Protein AF-A0A0Q9W9C1-F1 (afdb_monomer_lite)

Organism: Drosophila virilis (NCBI:txid7244)

Secondary structure (DSSP, 8-state):
-HHHHGGGGS---TTS-HHHHHHHHHHHHHHHHHHHHHHHHTSSS-TTSSHHHHHHHHHHHHHHHHHHHHHHHHHHHHHHHHHHHHHHHHTSBSEEE-TTS-EEE---HHHHHHHHHHHHHHHTT----HHHHHHHHTHHHHHHHHHHHHHHHHHHHHHHHH--HHHHHHSHHHHHHHHHHHHHHHHT-BGGG-

Radius of gyration: 25.73 Å; chains: 1; bounding box: 54×30×82 Å

pLDDT: mean 83.33, std 8.7, range [40.25, 93.0]

Sequence (194 aa):
MYTEKGVLDIPTDDCFPKTSGTIALLNKLRHRITAIYRDADMYDYPLFENERGKNILDLYNLMLQEVNSFIKNILAKWVVECWASIQESMAISLLKSDENDNISVNFSENLKTALKDIKVLRLLECELTPNLIKFFSLEEDLWQARIKLERIAEWCNDINERAHETERALIAVEMAMINEQIKPLIETITWDAY

Foldseek 3Di:
DCVPQPLNPDDFDPVAQSLLRSLVVLVVVLVVLVVVVVVVVPDPDCQLPDPVNVVVVVVSVVSNVVSVVSNVVSVVVCLVVLVVVCVVQQQAFQWAADPLRQIDGSHDPSLVNLLRSLVSCVVVVHDHDPVSVVVNVCVVVVVVSRVVRRVVSVVLVCCVVPPDPVRCVVCVVVNVVVVVVCVCSNPPDGNNND

InterPro domains:
  IPR013594 Dynein heavy chain, tail [PF08385] (10-192)
  IPR026983 Dynein heavy chain [PTHR46532] (5-193)

Structure (mmCIF, N/CA/C/O backbone):
data_AF-A0A0Q9W9C1-F1
#
_entry.id   AF-A0A0Q9W9C1-F1
#
loop_
_atom_site.group_PDB
_atom_site.id
_atom_site.type_symbol
_atom_site.label_atom_id
_atom_site.label_alt_id
_atom_site.label_comp_id
_atom_site.label_asym_id
_atom_site.label_entity_id
_atom_site.label_seq_id
_atom_site.pdbx_PDB_ins_code
_atom_site.Cartn_x
_atom_site.Cartn_y
_atom_site.Cartn_z
_atom_site.occupancy
_atom_site.B_iso_or_equiv
_atom_site.auth_seq_id
_atom_site.auth_comp_id
_atom_site.auth_asym_id
_atom_site.auth_atom_id
_atom_site.pdbx_PDB_model_num
ATOM 1 N N . MET A 1 1 ? -22.913 17.119 5.623 1.00 40.91 1 MET A N 1
ATOM 2 C CA . MET A 1 1 ? -21.470 17.454 5.646 1.00 40.91 1 MET A CA 1
ATOM 3 C C . MET A 1 1 ? -20.598 16.206 5.460 1.00 40.91 1 MET A C 1
ATOM 5 O O . MET A 1 1 ? -19.930 16.143 4.444 1.00 40.91 1 MET A O 1
ATOM 9 N N . TYR A 1 2 ? -20.692 15.150 6.287 1.00 40.25 2 TYR A N 1
ATOM 10 C CA . TYR A 1 2 ? -20.026 13.855 5.988 1.00 40.25 2 TYR A CA 1
ATOM 11 C C . TYR A 1 2 ? -20.649 13.086 4.799 1.00 40.25 2 TYR A C 1
ATOM 13 O O . TYR A 1 2 ? -19.974 12.342 4.093 1.00 40.25 2 TYR A O 1
ATOM 21 N N . THR A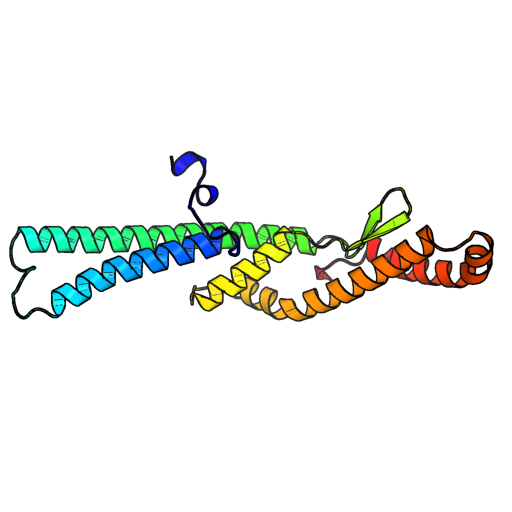 1 3 ? -21.940 13.298 4.541 1.00 47.34 3 THR A N 1
ATOM 22 C CA . THR A 1 3 ? -22.720 12.605 3.502 1.00 47.34 3 THR A CA 1
ATOM 23 C C . THR A 1 3 ? -22.348 12.968 2.062 1.00 47.34 3 THR A C 1
ATOM 25 O O . THR A 1 3 ? -22.693 12.212 1.164 1.00 47.34 3 THR A O 1
ATOM 28 N N . GLU A 1 4 ? -21.651 14.085 1.833 1.00 47.84 4 GLU A N 1
ATOM 29 C CA . GLU A 1 4 ? -21.328 14.575 0.480 1.00 47.84 4 GLU A CA 1
ATOM 30 C C . GLU A 1 4 ? -19.849 14.395 0.097 1.00 47.84 4 GLU A C 1
ATOM 32 O O . GLU A 1 4 ? -19.548 14.272 -1.085 1.00 47.84 4 GLU A O 1
ATOM 37 N N . LYS A 1 5 ? -18.924 14.344 1.071 1.00 54.59 5 LYS A N 1
ATOM 38 C CA . LYS A 1 5 ? -17.469 14.222 0.828 1.00 54.59 5 LYS A CA 1
ATOM 39 C C . LYS A 1 5 ? -16.804 12.995 1.471 1.00 54.59 5 LYS A C 1
ATOM 41 O O . LYS A 1 5 ? -15.659 12.685 1.151 1.00 54.59 5 LYS A O 1
ATOM 46 N N . GLY A 1 6 ? -17.503 12.258 2.339 1.00 63.97 6 GLY A N 1
ATOM 47 C CA . GLY A 1 6 ? -17.022 10.998 2.914 1.00 63.97 6 GLY A CA 1
ATOM 48 C C . GLY A 1 6 ? -15.669 11.110 3.631 1.00 63.97 6 GLY A C 1
ATOM 49 O O . GLY A 1 6 ? -15.426 12.036 4.399 1.00 63.97 6 GLY A O 1
ATOM 50 N N . VAL A 1 7 ? -14.783 10.142 3.381 1.00 61.22 7 VAL A N 1
ATOM 51 C CA . VAL A 1 7 ? -13.435 10.024 3.980 1.00 61.22 7 VAL A CA 1
ATOM 52 C C . VAL A 1 7 ? -12.492 11.163 3.546 1.00 61.22 7 VAL A C 1
ATOM 54 O O . VAL A 1 7 ? -11.510 11.442 4.223 1.00 61.22 7 VAL A O 1
ATOM 57 N N . LEU A 1 8 ? -12.799 11.861 2.445 1.00 60.78 8 LEU A N 1
ATOM 58 C CA . LEU A 1 8 ? -11.927 12.877 1.841 1.00 60.78 8 LEU A CA 1
ATOM 59 C C . LEU A 1 8 ? -11.861 14.198 2.623 1.00 60.78 8 LEU A C 1
ATOM 61 O O . LEU A 1 8 ? -10.930 14.964 2.399 1.00 60.78 8 LEU A O 1
ATOM 65 N N . ASP A 1 9 ? -12.836 14.473 3.493 1.00 67.19 9 ASP A N 1
ATOM 66 C CA . ASP A 1 9 ? -12.945 15.742 4.240 1.00 67.19 9 ASP A CA 1
ATOM 67 C C . ASP A 1 9 ? -12.293 15.666 5.634 1.00 67.19 9 ASP A C 1
ATOM 69 O O . ASP A 1 9 ? -12.296 16.635 6.392 1.00 67.19 9 ASP A O 1
ATOM 73 N N . ILE A 1 10 ? -11.762 14.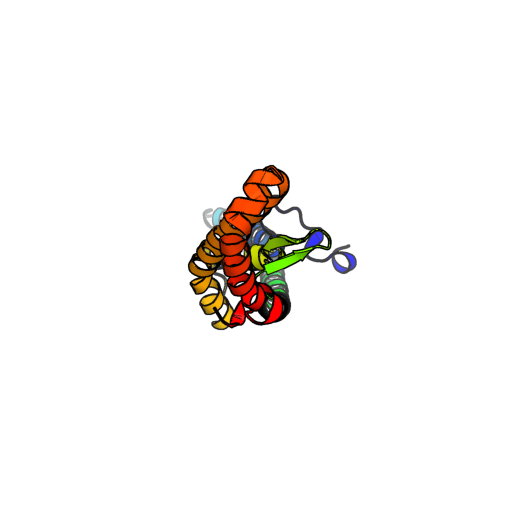497 6.003 1.00 72.12 10 ILE A N 1
ATOM 74 C CA . ILE A 1 10 ? -11.133 14.279 7.304 1.00 72.12 10 ILE A CA 1
ATOM 75 C C . ILE A 1 10 ? -9.681 14.767 7.227 1.00 72.12 10 ILE A C 1
ATOM 77 O O . ILE A 1 10 ? -8.960 14.358 6.317 1.00 72.12 10 ILE A O 1
ATOM 81 N N . PRO A 1 11 ? -9.221 15.616 8.168 1.00 74.50 11 PRO A N 1
ATOM 82 C CA . PRO A 1 11 ? -7.853 16.114 8.163 1.00 74.50 11 PRO A CA 1
ATOM 83 C C . PRO A 1 11 ? -6.886 14.976 8.502 1.00 74.50 11 PRO A C 1
ATOM 85 O O . PRO A 1 11 ? -6.687 14.621 9.667 1.00 74.50 11 PRO A O 1
ATOM 88 N N . THR A 1 12 ? -6.304 14.385 7.465 1.00 73.31 12 THR A N 1
ATOM 89 C CA . THR A 1 12 ? -5.209 13.420 7.555 1.00 73.31 12 THR A CA 1
ATOM 90 C C . THR A 1 12 ? -3.888 14.108 7.238 1.00 73.31 12 THR A C 1
ATOM 92 O O . THR A 1 12 ? -3.856 15.070 6.481 1.00 73.31 12 THR A O 1
ATOM 95 N N . ASP A 1 13 ? -2.800 13.617 7.825 1.00 74.12 13 ASP A N 1
ATOM 96 C CA . ASP A 1 13 ? -1.443 14.055 7.486 1.00 74.12 13 ASP A CA 1
ATOM 97 C C . ASP A 1 13 ? -1.137 13.706 6.018 1.00 74.12 13 ASP A C 1
ATOM 99 O O . ASP A 1 13 ? -1.461 12.602 5.574 1.00 74.12 13 ASP A O 1
ATOM 103 N N . ASP A 1 14 ? -0.521 14.635 5.284 1.00 72.62 14 ASP A N 1
ATOM 104 C CA . ASP A 1 14 ? -0.190 14.511 3.857 1.00 72.62 14 ASP A CA 1
ATOM 105 C C . ASP A 1 14 ? 0.693 13.288 3.556 1.00 72.62 14 ASP A C 1
ATOM 107 O O . ASP A 1 14 ? 0.702 12.768 2.439 1.00 72.62 14 ASP A O 1
ATOM 111 N N . CYS A 1 15 ? 1.429 12.797 4.559 1.00 72.25 15 CYS A N 1
ATOM 112 C CA . CYS A 1 15 ? 2.278 11.615 4.427 1.00 72.25 15 CYS A CA 1
ATOM 113 C C . CYS A 1 15 ? 1.493 10.293 4.464 1.00 72.25 15 CYS A C 1
ATOM 115 O O . CYS A 1 15 ? 2.045 9.244 4.113 1.00 72.25 15 CYS A O 1
ATOM 117 N N . PHE A 1 16 ? 0.226 10.319 4.889 1.00 75.62 16 PHE A N 1
ATOM 118 C CA . PHE A 1 16 ? -0.629 9.142 4.972 1.00 75.62 16 PHE A CA 1
ATOM 119 C C . PHE A 1 16 ? -1.627 9.102 3.816 1.00 75.62 16 PHE A C 1
ATOM 121 O O . PHE A 1 16 ? -2.250 10.112 3.486 1.00 75.62 16 PHE A O 1
ATOM 128 N N . PRO A 1 17 ? -1.859 7.921 3.223 1.00 83.38 17 PRO A N 1
ATOM 129 C CA . PRO A 1 17 ? -3.005 7.756 2.351 1.00 83.38 17 PRO A CA 1
ATOM 130 C C . PRO A 1 17 ? -4.305 8.024 3.129 1.00 83.38 17 PRO A C 1
ATOM 132 O O . PRO A 1 17 ? -4.404 7.787 4.336 1.00 83.38 17 PRO A O 1
ATOM 135 N N . LYS A 1 18 ? -5.325 8.519 2.429 1.00 82.81 18 LYS A N 1
ATOM 136 C CA . LYS A 1 18 ? -6.526 9.085 3.064 1.00 82.81 18 LYS A CA 1
ATOM 137 C C . LYS A 1 18 ? -7.310 8.071 3.903 1.00 82.81 18 LYS A C 1
ATOM 139 O O . LYS A 1 18 ? -7.801 8.412 4.981 1.00 82.81 18 LYS A O 1
ATOM 144 N N . THR A 1 19 ? -7.410 6.823 3.443 1.00 84.75 19 THR A N 1
ATOM 145 C CA . THR A 1 19 ? -8.168 5.772 4.139 1.00 84.75 19 THR A CA 1
ATOM 146 C C . THR A 1 19 ? -7.470 5.344 5.424 1.00 84.75 19 THR A C 1
ATOM 148 O O . THR A 1 19 ? -8.048 5.437 6.510 1.00 84.75 19 THR A O 1
ATOM 151 N N . SER A 1 20 ? -6.212 4.912 5.326 1.00 86.19 20 SER A N 1
ATOM 152 C CA . SER A 1 20 ? -5.433 4.494 6.491 1.00 86.19 20 SER A CA 1
ATOM 153 C C . SER A 1 20 ? -5.170 5.644 7.468 1.00 86.19 20 SER A C 1
ATOM 155 O O . SER A 1 20 ? -5.244 5.436 8.680 1.00 86.19 20 SER A O 1
ATOM 157 N N . GLY A 1 21 ? -4.963 6.871 6.978 1.00 86.81 21 GLY A N 1
ATOM 158 C CA . GLY A 1 21 ? -4.852 8.074 7.807 1.00 86.81 21 GLY A CA 1
ATOM 159 C C . GLY A 1 21 ? -6.125 8.360 8.608 1.00 86.81 21 GLY A C 1
ATOM 160 O O . GLY A 1 21 ? -6.056 8.662 9.802 1.00 86.81 21 GLY A O 1
ATOM 161 N N . THR A 1 22 ? -7.296 8.187 7.991 1.00 87.38 22 THR A N 1
ATOM 162 C CA . THR A 1 22 ? -8.589 8.329 8.674 1.00 87.38 22 THR A CA 1
ATOM 163 C C . THR A 1 22 ? -8.749 7.285 9.774 1.00 87.38 22 THR A C 1
ATOM 165 O O . THR A 1 22 ? -9.119 7.617 10.899 1.00 87.38 22 THR A O 1
ATOM 168 N N . ILE A 1 23 ? -8.426 6.023 9.488 1.00 88.44 23 ILE A N 1
ATOM 169 C CA . ILE A 1 23 ? -8.508 4.943 10.480 1.00 88.44 23 ILE A CA 1
ATOM 170 C C . ILE A 1 23 ? -7.518 5.184 11.625 1.00 88.44 23 ILE A C 1
ATOM 172 O O . ILE A 1 23 ? -7.875 5.014 12.792 1.00 88.44 23 ILE A O 1
ATOM 176 N N . ALA A 1 24 ? -6.308 5.662 11.329 1.00 88.69 24 ALA A N 1
ATOM 177 C CA . ALA A 1 24 ? -5.339 6.056 12.346 1.00 88.69 24 ALA A CA 1
ATOM 178 C C . ALA A 1 24 ? -5.877 7.185 13.242 1.00 88.69 24 ALA A C 1
ATOM 180 O O . ALA A 1 24 ? -5.728 7.125 14.463 1.00 88.69 24 ALA A O 1
ATOM 181 N N . LEU A 1 25 ? -6.537 8.196 12.667 1.00 88.88 25 LEU A N 1
ATOM 182 C CA . LEU A 1 25 ? -7.167 9.275 13.430 1.00 88.88 25 LEU A CA 1
ATOM 183 C C . LEU A 1 25 ? -8.297 8.754 14.329 1.00 88.88 25 LEU A C 1
ATOM 185 O O . LEU A 1 25 ? -8.357 9.112 15.505 1.00 88.88 25 LEU A O 1
ATOM 189 N N . LEU A 1 26 ? -9.159 7.881 13.809 1.00 89.44 26 LEU A N 1
ATOM 190 C CA . LEU A 1 26 ? -10.245 7.269 14.579 1.00 89.44 26 LEU A CA 1
ATOM 191 C C . LEU A 1 26 ? -9.707 6.401 15.720 1.00 89.44 26 LEU A C 1
ATOM 193 O O . LEU A 1 26 ? -10.212 6.471 16.839 1.00 89.44 26 LEU A O 1
ATOM 197 N N . ASN A 1 27 ? -8.629 5.654 15.482 1.00 89.38 27 ASN A N 1
ATOM 198 C CA . ASN A 1 27 ? -7.938 4.896 16.521 1.00 89.38 27 ASN A CA 1
ATOM 199 C C . ASN A 1 27 ? -7.330 5.812 17.593 1.00 89.38 27 ASN A C 1
ATOM 201 O O . ASN A 1 27 ? -7.450 5.512 18.782 1.00 89.38 27 ASN A O 1
ATOM 205 N N . LYS A 1 28 ? -6.744 6.955 17.207 1.00 90.19 28 LYS A N 1
ATOM 206 C CA . LYS A 1 28 ? -6.272 7.977 18.158 1.00 90.19 28 LYS A CA 1
ATOM 207 C C . LYS A 1 28 ? -7.427 8.549 18.981 1.00 90.19 28 LYS A C 1
ATOM 209 O O . LYS A 1 28 ? -7.288 8.689 20.193 1.00 90.19 28 LYS A O 1
ATOM 214 N N . LEU A 1 29 ? -8.565 8.854 18.355 1.00 90.44 29 LEU A N 1
ATOM 215 C CA . LEU A 1 29 ? -9.756 9.349 19.050 1.00 90.44 29 LEU A CA 1
ATOM 216 C C . LEU A 1 29 ? -10.272 8.317 20.057 1.00 90.44 29 LEU A C 1
ATOM 218 O O . LEU A 1 29 ? -10.446 8.645 21.228 1.00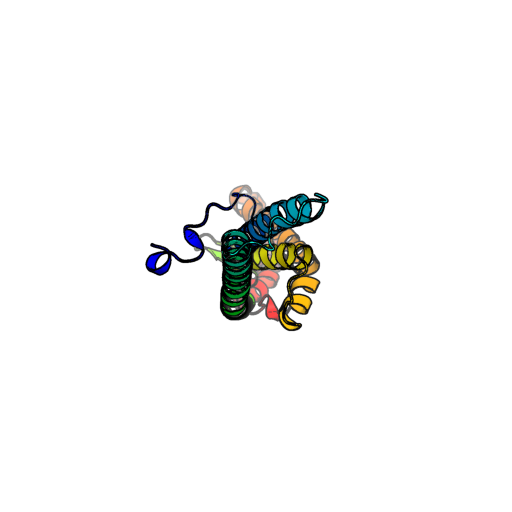 90.44 29 LEU A O 1
ATOM 222 N N . ARG A 1 30 ? -10.425 7.062 19.625 1.00 90.75 30 ARG A N 1
ATOM 223 C CA . ARG A 1 30 ? -10.802 5.937 20.486 1.00 90.75 30 ARG A CA 1
ATOM 224 C C . ARG A 1 30 ? -9.866 5.825 21.683 1.00 90.75 30 ARG A C 1
ATOM 226 O O . ARG A 1 30 ? -10.326 5.786 22.818 1.00 90.75 30 ARG A O 1
ATOM 233 N N . HIS A 1 31 ? -8.556 5.838 21.437 1.00 90.88 31 HIS A N 1
ATOM 234 C CA . HIS A 1 31 ? -7.562 5.735 22.498 1.00 90.88 31 HIS A CA 1
ATOM 235 C C . HIS A 1 31 ? -7.659 6.890 23.501 1.00 90.88 31 HIS A C 1
ATOM 237 O O . HIS A 1 31 ? -7.617 6.643 24.702 1.00 90.88 31 HIS A O 1
ATOM 243 N N . ARG A 1 32 ? -7.863 8.129 23.033 1.00 91.25 32 ARG A N 1
ATOM 244 C CA . ARG A 1 32 ? -8.032 9.304 23.903 1.00 91.25 32 ARG A CA 1
ATOM 245 C C . ARG A 1 32 ? -9.282 9.214 24.774 1.00 91.25 32 ARG A C 1
ATOM 247 O O . ARG A 1 32 ? -9.201 9.499 25.962 1.00 91.25 32 ARG A O 1
ATOM 254 N N . ILE A 1 33 ? -10.416 8.809 24.203 1.00 88.81 33 ILE A N 1
ATOM 255 C CA . ILE A 1 33 ? -11.671 8.657 24.954 1.00 88.81 33 ILE A CA 1
ATOM 256 C C . ILE A 1 33 ? -11.510 7.557 26.017 1.00 88.81 33 ILE A C 1
ATOM 258 O O . ILE A 1 33 ? -11.875 7.753 27.174 1.00 88.81 33 ILE A O 1
ATOM 262 N N . THR A 1 34 ? -10.900 6.424 25.657 1.00 90.12 34 THR A N 1
ATOM 263 C CA . THR A 1 34 ? -10.623 5.332 26.602 1.00 90.12 34 THR A CA 1
ATOM 264 C C . THR A 1 34 ? -9.606 5.721 27.676 1.00 90.12 34 THR A C 1
ATOM 266 O O . THR A 1 34 ? -9.750 5.281 28.809 1.00 90.12 34 THR A O 1
ATOM 269 N N . ALA A 1 35 ? -8.596 6.537 27.360 1.00 89.50 35 ALA A N 1
ATOM 270 C CA . ALA A 1 35 ? -7.623 7.013 28.345 1.00 89.50 35 ALA A CA 1
ATOM 271 C C . ALA A 1 35 ? -8.299 7.850 29.440 1.00 89.50 35 ALA A C 1
ATOM 273 O O . ALA A 1 35 ? -8.116 7.558 30.613 1.00 89.50 35 ALA A O 1
ATOM 274 N N . ILE A 1 36 ? -9.176 8.789 29.063 1.00 85.06 36 ILE A N 1
ATOM 275 C CA . ILE A 1 36 ? -9.939 9.608 30.023 1.00 85.06 36 ILE A CA 1
ATOM 276 C C . ILE A 1 36 ? -10.794 8.727 30.948 1.00 85.06 36 ILE A C 1
ATOM 278 O O . ILE A 1 36 ? -10.868 8.979 32.147 1.00 85.06 36 ILE A O 1
ATOM 282 N N . TYR A 1 37 ? -11.426 7.682 30.403 1.00 83.38 37 TYR A N 1
ATOM 283 C CA . TYR A 1 37 ? -12.193 6.728 31.207 1.00 83.38 37 TYR A CA 1
ATOM 284 C C . TYR A 1 37 ? -11.298 5.912 32.156 1.00 83.38 37 TYR A C 1
ATOM 286 O O . TYR A 1 37 ? -11.634 5.755 33.324 1.00 83.38 37 TYR A O 1
ATOM 294 N N . ARG A 1 38 ? -10.147 5.420 31.678 1.00 84.81 38 ARG A N 1
ATOM 295 C CA . ARG A 1 38 ? -9.184 4.672 32.506 1.00 84.81 38 ARG A CA 1
ATOM 296 C C . ARG A 1 38 ? -8.633 5.515 33.649 1.00 84.81 38 ARG A C 1
ATOM 298 O O . ARG A 1 38 ? -8.548 5.015 34.761 1.00 84.81 38 ARG A O 1
ATOM 305 N N . ASP A 1 39 ? -8.306 6.777 33.389 1.00 84.19 39 ASP A N 1
ATOM 306 C CA . ASP A 1 39 ? -7.821 7.695 34.421 1.00 84.19 39 ASP A CA 1
ATOM 307 C C . ASP A 1 39 ? -8.902 7.941 35.484 1.00 84.19 39 ASP A C 1
ATOM 309 O O . ASP A 1 39 ? -8.596 8.006 36.671 1.00 84.19 39 ASP A O 1
ATOM 313 N N . ALA A 1 40 ? -10.176 8.017 35.078 1.00 78.81 40 ALA A N 1
ATOM 314 C CA . ALA A 1 40 ? -11.302 8.147 36.002 1.00 78.81 40 ALA A CA 1
ATOM 315 C C . ALA A 1 40 ? -11.486 6.910 36.905 1.00 78.81 40 ALA A C 1
ATOM 317 O O . ALA A 1 40 ? -11.901 7.059 38.052 1.00 78.81 40 ALA A O 1
ATOM 318 N N . ASP A 1 41 ? -11.154 5.716 36.409 1.00 76.06 41 ASP A N 1
ATOM 319 C CA . ASP A 1 41 ? -11.221 4.444 37.147 1.00 76.06 41 ASP A CA 1
ATOM 320 C C . ASP A 1 41 ? -10.094 4.299 38.193 1.00 76.06 41 ASP A C 1
ATOM 322 O O . ASP A 1 41 ? -10.209 3.523 39.135 1.00 76.06 41 ASP A O 1
ATOM 326 N N . MET A 1 42 ? -9.004 5.070 38.071 1.00 81.12 42 MET A N 1
ATOM 327 C CA . MET A 1 42 ? -7.895 5.066 39.041 1.00 81.12 42 MET A CA 1
ATOM 328 C C . MET A 1 42 ? -8.205 5.836 40.335 1.00 81.12 42 MET A C 1
ATOM 330 O O . MET A 1 42 ? -7.402 5.803 41.268 1.00 81.12 42 MET A O 1
ATOM 334 N N . TYR A 1 43 ? -9.328 6.554 40.404 1.00 81.25 43 TYR A N 1
ATOM 335 C CA . TYR A 1 43 ? -9.739 7.264 41.611 1.00 81.25 43 TYR A CA 1
ATOM 336 C C . TYR A 1 43 ? -10.589 6.356 42.509 1.00 81.25 43 TYR A C 1
ATOM 338 O O . TYR A 1 43 ? -11.592 5.810 42.067 1.00 81.25 43 TYR A O 1
ATOM 346 N N . ASP A 1 44 ? -10.265 6.295 43.805 1.00 73.00 44 ASP A N 1
ATOM 347 C CA . ASP A 1 44 ? -11.014 5.506 44.805 1.00 73.00 44 ASP A CA 1
ATOM 348 C C . ASP A 1 44 ? -12.475 5.971 45.008 1.00 73.00 44 ASP A C 1
ATOM 350 O O . ASP A 1 44 ? -13.264 5.312 45.687 1.00 73.00 44 ASP A O 1
ATOM 354 N N . TYR A 1 45 ? -12.853 7.131 44.461 1.00 78.62 45 TYR A N 1
ATOM 355 C CA . TYR A 1 45 ? -14.199 7.680 44.591 1.00 78.62 45 TYR A CA 1
ATOM 356 C C . TYR A 1 45 ? -15.129 7.144 43.485 1.00 78.62 45 TYR A C 1
ATOM 358 O O . TYR A 1 45 ? -14.801 7.294 42.307 1.00 78.62 45 TYR A O 1
ATOM 366 N N . PRO A 1 46 ? -16.327 6.615 43.812 1.00 75.75 46 PRO A N 1
ATOM 367 C CA . PRO A 1 46 ? -17.256 6.055 42.830 1.00 75.75 46 PRO A CA 1
ATOM 368 C C . PRO A 1 46 ? -17.945 7.147 41.990 1.00 75.75 46 PRO A C 1
ATOM 370 O O . PRO A 1 46 ? -19.096 7.528 42.210 1.00 75.75 46 PRO A O 1
ATOM 373 N N . LEU A 1 47 ? -17.234 7.662 40.983 1.00 75.12 47 LEU A N 1
ATOM 374 C CA . LEU A 1 47 ? -17.702 8.735 40.095 1.00 75.12 47 LEU A CA 1
ATOM 375 C C . LEU A 1 47 ? -18.926 8.324 39.256 1.00 75.12 47 LEU A C 1
ATOM 377 O O . LEU A 1 47 ? -19.776 9.164 38.945 1.00 75.12 47 LEU A O 1
ATOM 381 N N . PHE A 1 48 ? -19.030 7.037 38.907 1.00 78.94 48 PHE A N 1
ATOM 382 C CA . PHE A 1 48 ? -20.023 6.526 37.957 1.00 78.94 48 PHE A CA 1
ATOM 383 C C . PHE A 1 48 ? -21.283 5.915 38.593 1.00 78.94 48 PHE A C 1
ATOM 385 O O . PHE A 1 48 ? -22.223 5.586 37.874 1.00 78.94 48 PHE A O 1
ATOM 392 N N . GLU A 1 49 ? -21.353 5.791 39.922 1.00 80.81 49 GLU A N 1
ATOM 393 C CA . GLU A 1 49 ? -22.501 5.160 40.600 1.00 80.81 49 GLU A CA 1
ATOM 394 C C . GLU A 1 49 ? -23.757 6.048 40.623 1.00 80.81 49 GLU A C 1
ATOM 396 O O . GLU A 1 49 ? -24.888 5.550 40.630 1.00 80.81 49 GLU A O 1
ATOM 401 N N . ASN A 1 50 ? -23.563 7.367 40.567 1.00 85.94 50 ASN A N 1
ATOM 402 C CA . ASN A 1 50 ? -24.637 8.356 40.503 1.00 85.94 50 ASN A CA 1
ATOM 403 C C . ASN A 1 50 ? -25.386 8.299 39.157 1.00 85.94 50 ASN A C 1
ATOM 405 O O . ASN A 1 50 ? -24.804 7.950 38.133 1.00 85.94 50 ASN A O 1
ATOM 409 N N . GLU A 1 51 ? -26.648 8.750 39.109 1.00 87.38 51 GLU A N 1
ATOM 410 C CA . GLU A 1 51 ? -27.438 8.807 37.857 1.00 87.38 51 GLU A CA 1
ATOM 411 C C . GLU A 1 51 ? -26.715 9.556 36.727 1.00 87.38 51 GLU A C 1
ATOM 413 O O . GLU A 1 51 ? -26.704 9.122 35.577 1.00 87.38 51 GLU A O 1
ATOM 418 N N . ARG A 1 52 ? -26.036 10.661 37.064 1.00 84.88 52 ARG A N 1
ATOM 419 C CA . ARG A 1 52 ? -25.210 11.416 36.108 1.00 84.88 52 ARG A CA 1
ATOM 420 C C . ARG A 1 52 ? -24.015 10.606 35.607 1.00 84.88 52 ARG A C 1
ATOM 422 O O . ARG A 1 52 ? -23.665 10.709 34.439 1.00 84.88 52 ARG A O 1
ATOM 429 N N . GLY A 1 53 ? -23.410 9.814 36.486 1.00 84.44 53 GLY A N 1
ATOM 430 C CA . GLY A 1 53 ? -22.287 8.941 36.171 1.00 84.44 53 GLY A CA 1
ATOM 431 C C . GLY A 1 53 ? -22.679 7.828 35.202 1.00 84.44 53 GLY A C 1
ATOM 432 O O . GLY A 1 53 ? -22.004 7.633 34.194 1.00 84.44 53 GLY A O 1
ATOM 433 N N . LYS A 1 54 ? -23.829 7.187 35.436 1.00 86.81 54 LYS A N 1
ATOM 434 C CA . LYS A 1 54 ? -24.401 6.185 34.522 1.00 86.81 54 LYS A CA 1
ATOM 435 C C . LYS A 1 54 ? -24.680 6.763 33.136 1.00 86.81 54 LYS A C 1
ATOM 437 O O . LYS A 1 54 ? -24.231 6.193 32.150 1.00 86.81 54 LYS A O 1
ATOM 442 N N . ASN A 1 55 ? -25.292 7.949 33.057 1.00 89.31 55 ASN A N 1
ATOM 443 C CA . ASN A 1 55 ? -25.523 8.621 31.772 1.00 89.31 55 ASN A CA 1
ATOM 444 C C . ASN A 1 55 ? -24.217 8.920 31.009 1.00 89.31 55 ASN A C 1
ATOM 446 O O . ASN A 1 55 ? -24.178 8.805 29.785 1.00 89.31 55 ASN A O 1
ATOM 450 N N . ILE A 1 56 ? -23.143 9.310 31.708 1.00 87.88 56 ILE A N 1
ATOM 451 C CA . ILE A 1 56 ? -21.827 9.540 31.088 1.00 87.88 56 ILE A CA 1
ATOM 452 C C . ILE A 1 56 ? -21.235 8.224 30.567 1.00 87.88 56 ILE A C 1
ATOM 454 O O . ILE A 1 56 ? -20.660 8.206 29.479 1.00 87.88 56 ILE A O 1
ATOM 458 N N . LEU A 1 57 ? -21.394 7.131 31.314 1.00 87.00 57 LEU A N 1
ATOM 459 C CA . LEU A 1 57 ? -20.909 5.806 30.931 1.00 87.00 57 LEU A CA 1
ATOM 460 C C . LEU A 1 57 ? -21.659 5.258 29.706 1.00 87.00 57 LEU A C 1
ATOM 462 O O . LEU A 1 57 ? -21.033 4.737 28.782 1.00 87.00 57 LEU A O 1
ATOM 466 N N . ASP A 1 58 ? -22.973 5.461 29.642 1.00 89.75 58 ASP A N 1
ATOM 467 C CA . ASP A 1 58 ? -23.784 5.114 28.472 1.00 89.75 58 ASP A CA 1
ATOM 468 C C . ASP A 1 58 ? -23.365 5.927 27.240 1.00 89.75 58 ASP A C 1
ATOM 470 O O . ASP A 1 58 ? -23.185 5.369 26.155 1.00 89.75 58 ASP A O 1
ATOM 474 N N . LEU A 1 59 ? -23.122 7.234 27.406 1.00 90.25 59 LEU A N 1
ATOM 475 C CA . LEU A 1 59 ? -22.634 8.092 26.327 1.00 90.25 59 LEU A CA 1
ATOM 476 C C . LEU A 1 59 ? -21.235 7.671 25.852 1.00 90.25 59 LEU A C 1
ATOM 478 O O . LEU A 1 59 ? -20.974 7.658 24.651 1.00 90.25 59 LEU A O 1
ATOM 482 N N . TYR A 1 60 ? -20.340 7.306 26.773 1.00 89.75 60 TYR A N 1
ATOM 483 C CA . TYR A 1 60 ? -19.015 6.764 26.461 1.00 89.75 60 TYR A CA 1
ATOM 484 C C . TYR A 1 60 ? -19.107 5.483 25.623 1.00 89.75 60 TYR A C 1
ATOM 486 O O . TYR A 1 60 ? -18.461 5.384 24.576 1.00 89.75 60 TYR A O 1
ATOM 494 N N . ASN A 1 61 ? -19.947 4.533 26.040 1.00 90.25 61 ASN A N 1
ATOM 495 C CA . ASN A 1 61 ? -20.161 3.285 25.310 1.00 90.25 61 ASN A CA 1
ATOM 496 C C . ASN A 1 61 ? -20.741 3.539 23.915 1.00 90.25 61 ASN A C 1
ATOM 498 O O . ASN A 1 61 ? -20.263 2.959 22.939 1.00 90.25 61 ASN A O 1
ATOM 502 N N . LEU A 1 62 ? -21.709 4.454 23.808 1.00 93.00 62 LEU A N 1
ATOM 503 C CA . LEU A 1 62 ? -22.289 4.862 22.532 1.00 93.00 62 LEU A CA 1
ATOM 504 C C . LEU A 1 62 ? -21.226 5.484 21.618 1.00 93.00 62 LEU A C 1
ATOM 506 O O . LEU A 1 62 ? -21.095 5.076 20.468 1.00 93.00 62 LEU A O 1
ATOM 510 N N . MET A 1 63 ? -20.402 6.406 22.128 1.00 90.06 63 MET A N 1
ATOM 511 C CA . MET A 1 63 ? -19.310 7.009 21.355 1.00 90.06 63 MET A CA 1
ATOM 512 C C . MET A 1 63 ? -18.317 5.960 20.841 1.00 90.06 63 MET A C 1
ATOM 514 O O . MET A 1 63 ? -17.925 6.002 19.674 1.00 90.06 63 MET A O 1
ATOM 518 N N . LEU A 1 64 ? -17.921 4.995 21.676 1.00 91.19 64 LEU A N 1
ATOM 519 C CA . LEU A 1 64 ? -17.036 3.909 21.249 1.00 91.19 64 LEU A CA 1
ATOM 520 C C . LEU A 1 64 ? -17.679 3.012 20.193 1.00 91.19 64 LEU A C 1
ATOM 522 O O . LEU A 1 64 ? -17.005 2.593 19.248 1.00 91.19 64 LEU A O 1
ATOM 526 N N . GLN A 1 65 ? -18.965 2.708 20.347 1.00 92.25 65 GLN A N 1
ATOM 527 C CA . GLN A 1 65 ? -19.709 1.905 19.387 1.00 92.25 65 GLN A CA 1
ATOM 528 C C . GLN A 1 65 ? -19.780 2.598 18.024 1.00 92.25 65 GLN A C 1
ATOM 530 O O . GLN A 1 65 ? -19.490 1.952 17.017 1.00 92.25 65 GLN A O 1
ATOM 535 N N . GLU A 1 66 ? -20.079 3.897 17.991 1.00 91.25 66 GLU A N 1
ATOM 536 C CA . GLU A 1 66 ? -20.122 4.693 16.759 1.00 91.25 66 GLU A CA 1
ATOM 537 C C . GLU A 1 66 ? -18.750 4.783 16.081 1.00 91.25 66 GLU A C 1
ATOM 539 O O . GLU A 1 66 ? -18.633 4.589 14.873 1.00 91.25 66 GLU A O 1
ATOM 544 N N . VAL A 1 67 ? -17.669 4.993 16.841 1.00 90.19 67 VAL A N 1
ATOM 545 C CA . VAL A 1 67 ? -16.313 5.005 16.265 1.00 90.19 67 VAL A CA 1
ATOM 546 C C . VAL A 1 67 ? -15.955 3.639 15.672 1.00 90.19 67 VAL A C 1
ATOM 548 O O . VAL A 1 67 ? -15.428 3.561 14.561 1.00 90.19 67 VAL A O 1
ATOM 551 N N . ASN A 1 68 ? -16.259 2.545 16.373 1.00 90.00 68 ASN A N 1
ATOM 552 C CA . ASN A 1 68 ? -15.954 1.199 15.889 1.00 90.00 68 ASN A CA 1
ATOM 553 C C . ASN A 1 68 ? -16.820 0.800 14.681 1.00 90.00 68 ASN A C 1
ATOM 555 O O . ASN A 1 68 ? -16.308 0.171 13.751 1.00 90.00 68 ASN A O 1
ATOM 559 N N . SER A 1 69 ? -18.111 1.149 14.670 1.00 90.75 69 SER A N 1
ATOM 560 C CA . SER A 1 69 ? -19.002 0.897 13.528 1.00 90.75 69 SER A CA 1
ATOM 561 C C . SER A 1 69 ? -18.527 1.671 12.298 1.00 90.75 69 SER A C 1
ATOM 563 O O . SER A 1 69 ? -18.470 1.126 11.195 1.00 90.75 69 SER A O 1
ATOM 565 N N . PHE A 1 70 ? -18.076 2.906 12.502 1.00 88.88 70 PHE A N 1
ATOM 566 C CA . PHE A 1 70 ? -17.547 3.756 11.454 1.00 88.88 70 PHE A CA 1
ATOM 567 C C . PHE A 1 70 ? -16.249 3.215 10.843 1.00 88.88 70 PHE A C 1
ATOM 569 O O . PHE A 1 70 ? -16.152 3.116 9.619 1.00 88.88 70 PHE A O 1
ATOM 576 N N . ILE A 1 71 ? -15.291 2.773 11.670 1.00 88.12 71 ILE A N 1
ATOM 577 C CA . ILE A 1 71 ? -14.061 2.111 11.198 1.00 88.12 71 ILE A CA 1
ATOM 578 C C . ILE A 1 71 ? -14.403 0.880 10.346 1.00 88.12 71 ILE A C 1
ATOM 580 O O . ILE A 1 71 ? -13.874 0.732 9.244 1.00 88.12 71 ILE A O 1
ATOM 584 N N . LYS A 1 72 ? -15.317 0.020 10.819 1.00 88.75 72 LYS A N 1
ATOM 585 C CA . LYS A 1 72 ? -15.743 -1.184 10.084 1.00 88.75 72 LYS A CA 1
ATOM 586 C C . LYS A 1 72 ? -16.369 -0.844 8.733 1.00 88.75 72 LYS A C 1
ATOM 588 O O . LYS A 1 72 ? -16.048 -1.485 7.737 1.00 88.75 72 LYS A O 1
ATOM 593 N N . ASN A 1 73 ? -17.219 0.180 8.684 1.00 89.81 73 ASN A N 1
ATOM 594 C CA . ASN A 1 73 ? -17.870 0.616 7.449 1.00 89.81 73 ASN A CA 1
ATOM 595 C C . ASN A 1 73 ? -16.868 1.167 6.425 1.00 89.81 73 ASN A C 1
ATOM 597 O O . ASN A 1 73 ? -16.995 0.878 5.236 1.00 89.81 73 ASN A O 1
ATOM 601 N N . ILE A 1 74 ? -15.873 1.941 6.872 1.00 88.06 74 ILE A N 1
ATOM 602 C CA . ILE A 1 74 ? -14.809 2.457 5.998 1.00 88.06 74 ILE A CA 1
ATOM 603 C C . ILE A 1 74 ? -13.962 1.304 5.461 1.00 88.06 74 ILE A C 1
ATOM 605 O O . ILE A 1 74 ? -13.751 1.224 4.253 1.00 88.06 74 ILE A O 1
ATOM 609 N N . LEU A 1 75 ? -13.520 0.395 6.336 1.00 87.25 75 LEU A N 1
ATOM 610 C CA . LEU A 1 75 ? -12.717 -0.762 5.940 1.00 87.25 75 LEU A CA 1
ATOM 611 C C . LEU A 1 75 ? -13.453 -1.648 4.934 1.00 87.25 75 LEU A C 1
ATOM 613 O O . LEU A 1 75 ? -12.879 -2.005 3.911 1.00 87.25 75 LEU A O 1
ATOM 617 N N . ALA A 1 76 ? -14.728 -1.959 5.181 1.00 87.38 76 ALA A N 1
ATOM 618 C CA . ALA A 1 76 ? -15.517 -2.804 4.290 1.00 87.38 76 ALA A CA 1
ATOM 619 C C . ALA A 1 76 ? -15.642 -2.208 2.879 1.00 87.38 76 ALA A C 1
ATOM 621 O O . ALA A 1 76 ? -15.476 -2.926 1.896 1.00 87.38 76 ALA A O 1
ATOM 622 N N . LYS A 1 77 ? -15.890 -0.895 2.772 1.00 88.44 77 LYS A N 1
ATOM 623 C CA . LYS A 1 77 ? -15.954 -0.202 1.476 1.00 88.44 77 LYS A CA 1
ATOM 624 C C . LYS A 1 77 ? -14.596 -0.172 0.785 1.00 88.44 77 LYS A C 1
ATOM 626 O O . LYS A 1 77 ? -14.491 -0.560 -0.375 1.00 88.44 77 LYS A O 1
ATOM 631 N N . TRP A 1 78 ? -13.557 0.220 1.520 1.00 89.62 78 TRP A N 1
ATOM 632 C CA . TRP A 1 78 ? -12.212 0.333 0.973 1.00 89.62 78 TRP A CA 1
ATOM 633 C C . TRP A 1 78 ? -11.681 -1.007 0.462 1.00 89.62 78 TRP A C 1
ATOM 635 O O . TRP A 1 78 ? -11.097 -1.036 -0.610 1.00 89.62 78 TRP A O 1
ATOM 645 N N . VAL A 1 79 ? -11.916 -2.124 1.160 1.00 88.06 79 VAL A N 1
ATOM 646 C CA . VAL A 1 79 ? -11.462 -3.450 0.698 1.00 88.06 79 VAL A CA 1
ATOM 647 C C . VAL A 1 79 ? -12.034 -3.789 -0.682 1.00 88.06 79 VAL A C 1
ATOM 649 O O . VAL A 1 79 ? -11.311 -4.317 -1.524 1.00 88.06 79 VAL A O 1
ATOM 652 N N . VAL A 1 80 ? -13.310 -3.475 -0.926 1.00 87.50 80 VAL A N 1
ATOM 653 C CA . VAL A 1 80 ? -13.974 -3.753 -2.208 1.00 87.50 80 VAL A CA 1
ATOM 654 C C . VAL A 1 80 ? -13.432 -2.845 -3.313 1.00 87.50 80 VAL A C 1
ATOM 656 O O . VAL A 1 80 ? -13.035 -3.338 -4.366 1.00 87.50 80 VAL A O 1
ATOM 659 N N . GLU A 1 81 ? -13.375 -1.536 -3.063 1.00 87.06 81 GLU A N 1
ATOM 660 C CA . GLU A 1 81 ? -12.901 -0.544 -4.039 1.00 87.06 81 GLU A CA 1
ATOM 661 C C . GLU A 1 81 ? -11.413 -0.731 -4.372 1.00 87.06 81 GLU A C 1
ATOM 663 O O . GLU A 1 81 ? -11.015 -0.700 -5.536 1.00 87.06 81 GLU A O 1
ATOM 668 N N . CYS A 1 82 ? -10.591 -0.981 -3.352 1.00 87.19 82 CYS A N 1
ATOM 669 C CA . CYS A 1 82 ? -9.160 -1.217 -3.492 1.00 87.19 82 CYS A CA 1
ATOM 670 C C . CYS A 1 82 ? -8.890 -2.495 -4.288 1.00 87.19 82 CYS A C 1
ATOM 672 O O . CYS A 1 82 ? -8.088 -2.471 -5.215 1.00 87.19 82 CYS A O 1
ATOM 674 N N . TRP A 1 83 ? -9.592 -3.595 -3.989 1.00 87.25 83 TRP A N 1
ATOM 675 C CA . TRP A 1 83 ? -9.401 -4.843 -4.727 1.00 87.25 83 TRP A CA 1
ATOM 676 C C . TRP A 1 83 ? -9.783 -4.713 -6.205 1.00 87.25 83 TRP A C 1
ATOM 678 O O . TRP A 1 83 ? -9.015 -5.143 -7.061 1.00 87.25 83 TRP A O 1
ATOM 688 N N . ALA A 1 84 ? -10.913 -4.068 -6.514 1.00 87.06 84 ALA A N 1
ATOM 689 C CA . ALA A 1 84 ? -11.307 -3.806 -7.899 1.00 87.06 84 ALA A CA 1
ATOM 690 C C . ALA A 1 84 ? -10.253 -2.959 -8.637 1.00 87.06 84 ALA A C 1
ATOM 692 O O . ALA A 1 84 ? -9.807 -3.326 -9.722 1.00 87.06 84 ALA A O 1
ATOM 693 N N . SER A 1 85 ? -9.777 -1.884 -8.002 1.00 86.50 85 SER A N 1
ATOM 694 C CA . SER A 1 85 ? -8.746 -1.002 -8.562 1.00 86.50 85 SER A CA 1
ATOM 695 C C . SER A 1 85 ? -7.399 -1.707 -8.772 1.00 86.50 85 SER A C 1
ATOM 697 O O . SER A 1 85 ? -6.714 -1.451 -9.765 1.00 86.50 85 SER A O 1
ATOM 699 N N . ILE A 1 86 ? -7.021 -2.628 -7.874 1.00 86.31 86 ILE A N 1
ATOM 700 C CA . ILE A 1 86 ? -5.824 -3.466 -8.030 1.00 86.31 86 ILE A CA 1
ATOM 701 C C . ILE A 1 86 ? -5.976 -4.376 -9.250 1.00 86.31 86 ILE A C 1
ATOM 703 O O . ILE A 1 86 ? -5.066 -4.418 -10.071 1.00 86.31 86 ILE A O 1
ATOM 707 N N . GLN A 1 87 ? -7.110 -5.065 -9.405 1.00 85.88 87 GLN A N 1
ATOM 708 C CA . GLN A 1 87 ? -7.337 -5.959 -10.547 1.00 85.88 87 GLN A CA 1
ATOM 709 C C . GLN A 1 87 ? -7.282 -5.208 -11.883 1.00 85.88 87 GLN A C 1
ATOM 711 O O . GLN A 1 87 ? -6.639 -5.671 -12.821 1.00 85.88 87 GLN A O 1
ATOM 716 N N . GLU A 1 88 ? -7.898 -4.027 -11.954 1.00 85.00 88 GLU A N 1
ATOM 717 C CA . GLU A 1 88 ? -7.839 -3.175 -13.145 1.00 85.00 88 GLU A CA 1
ATOM 718 C C . GLU A 1 88 ? -6.417 -2.674 -13.417 1.00 85.00 88 GLU A C 1
ATOM 720 O O . GLU A 1 88 ? -5.947 -2.744 -14.548 1.00 85.00 88 GLU A O 1
ATOM 725 N N . SER A 1 89 ? -5.709 -2.211 -12.382 1.00 83.62 89 SER A N 1
ATOM 726 C CA . SER A 1 89 ? -4.346 -1.683 -12.518 1.00 83.62 89 SER A CA 1
ATOM 727 C C . SER A 1 89 ? -3.324 -2.760 -12.889 1.00 83.62 89 SER A C 1
ATOM 729 O O . SER A 1 89 ? -2.370 -2.469 -13.606 1.00 83.62 89 SER A O 1
ATOM 731 N N . MET A 1 90 ? -3.512 -3.995 -12.419 1.00 83.00 90 MET A N 1
ATOM 732 C CA . MET A 1 90 ? -2.620 -5.120 -12.717 1.00 83.00 90 MET A CA 1
ATOM 733 C C . MET A 1 90 ? -2.796 -5.649 -14.148 1.00 8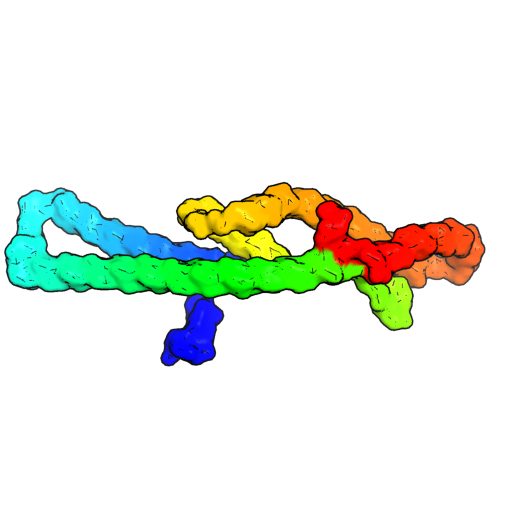3.00 90 MET A C 1
ATOM 735 O O . MET A 1 90 ? -1.859 -6.200 -14.723 1.00 83.00 90 MET A O 1
ATOM 739 N N . ALA A 1 91 ? -3.968 -5.437 -14.753 1.00 82.62 91 ALA A N 1
ATOM 740 C CA . ALA A 1 91 ? -4.248 -5.808 -16.139 1.00 82.62 91 ALA A CA 1
ATOM 741 C C . ALA A 1 91 ? -3.617 -4.855 -17.175 1.00 82.62 91 ALA A C 1
ATOM 743 O O . ALA A 1 91 ? -3.726 -5.087 -18.378 1.00 82.62 91 ALA A O 1
ATOM 744 N N . ILE A 1 92 ? -2.969 -3.779 -16.726 1.00 84.75 92 ILE A N 1
ATOM 745 C CA . ILE A 1 92 ? -2.306 -2.803 -17.591 1.00 84.75 92 ILE A CA 1
ATOM 746 C C . ILE A 1 92 ? -0.927 -3.336 -18.018 1.00 84.75 92 ILE A C 1
ATOM 748 O O . ILE A 1 92 ? -0.280 -4.079 -17.275 1.00 84.75 92 ILE A O 1
ATOM 752 N N . SER A 1 93 ? -0.475 -2.952 -19.217 1.00 83.44 93 SER A N 1
ATOM 753 C CA . SER A 1 93 ? 0.880 -3.233 -19.705 1.00 83.44 93 SER A CA 1
ATOM 754 C C . SER A 1 93 ? 1.961 -2.662 -18.779 1.00 83.44 93 SER A C 1
ATOM 756 O O . SER A 1 93 ? 1.737 -1.678 -18.074 1.00 83.44 93 SER A O 1
ATOM 758 N N . LEU A 1 94 ? 3.158 -3.251 -18.793 1.00 82.31 94 LEU A N 1
ATOM 759 C CA . LEU A 1 94 ? 4.278 -2.789 -17.961 1.00 82.31 94 LEU A CA 1
ATOM 760 C C . LEU A 1 94 ? 4.792 -1.404 -18.385 1.00 82.31 94 LEU A C 1
ATOM 762 O O . LEU A 1 94 ? 5.108 -0.555 -17.544 1.00 82.31 94 LEU A O 1
ATOM 766 N N . LEU A 1 95 ? 4.878 -1.176 -19.697 1.00 82.25 95 LEU A N 1
ATOM 767 C CA . LEU A 1 95 ? 5.396 0.050 -20.296 1.00 82.25 95 LEU A CA 1
ATOM 768 C C . LEU A 1 95 ? 4.341 0.726 -21.176 1.00 82.25 95 LEU A C 1
ATOM 770 O O . LEU A 1 95 ? 3.472 0.078 -21.762 1.00 82.25 95 LEU A O 1
ATOM 774 N N . LYS A 1 96 ? 4.445 2.050 -21.290 1.00 83.69 96 LYS A N 1
ATOM 775 C CA . LYS A 1 96 ? 3.671 2.878 -22.214 1.00 83.69 96 LYS A CA 1
ATOM 776 C C . LYS A 1 96 ? 4.628 3.662 -23.107 1.00 83.69 96 LYS A C 1
ATOM 778 O O . LYS A 1 96 ? 5.596 4.238 -22.612 1.00 83.69 96 LYS A O 1
ATOM 783 N N . SER A 1 97 ? 4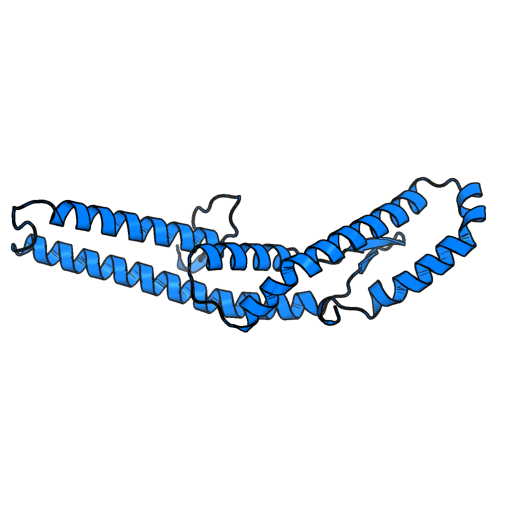.330 3.694 -24.402 1.00 80.38 97 SER A N 1
ATOM 784 C CA . SER A 1 97 ? 4.997 4.552 -25.381 1.00 80.38 97 SER A CA 1
ATOM 785 C C . SER A 1 97 ? 4.117 5.770 -25.684 1.00 80.38 97 SER A C 1
ATOM 787 O O . SER A 1 97 ? 2.899 5.630 -25.820 1.00 80.38 97 SER A O 1
ATOM 789 N N . ASP A 1 98 ? 4.726 6.954 -25.724 1.00 79.19 98 ASP A N 1
ATOM 790 C CA . ASP A 1 98 ? 4.095 8.199 -26.181 1.00 79.19 98 ASP A CA 1
ATOM 791 C C . ASP A 1 98 ? 4.371 8.452 -27.676 1.00 79.19 98 ASP A C 1
ATOM 793 O O . ASP A 1 98 ? 5.241 7.828 -28.276 1.00 79.19 98 ASP A O 1
ATOM 797 N N . GLU A 1 99 ? 3.667 9.427 -28.267 1.00 63.69 99 GLU A N 1
ATOM 798 C CA . GLU A 1 99 ? 3.746 9.803 -29.696 1.00 63.69 99 GLU A CA 1
ATOM 799 C C . GLU A 1 99 ? 5.159 10.195 -30.184 1.00 63.69 99 GLU A C 1
ATOM 801 O O . GLU A 1 99 ? 5.407 10.222 -31.386 1.00 63.69 99 GLU A O 1
ATOM 806 N N . ASN A 1 100 ? 6.088 10.468 -29.262 1.00 62.88 100 ASN A N 1
ATOM 807 C CA . ASN A 1 100 ? 7.485 10.818 -29.541 1.00 62.88 100 ASN A CA 1
ATOM 808 C C . ASN A 1 100 ? 8.462 9.630 -29.383 1.00 62.88 100 ASN A C 1
ATOM 810 O O . ASN A 1 100 ? 9.650 9.860 -29.173 1.00 62.88 100 ASN A O 1
ATOM 814 N N . ASP A 1 101 ? 7.978 8.381 -29.390 1.00 69.19 101 ASP A N 1
ATOM 815 C CA . ASP A 1 101 ? 8.752 7.152 -29.107 1.00 69.19 101 ASP A CA 1
ATOM 816 C C . ASP A 1 101 ? 9.414 7.114 -27.712 1.00 69.19 101 ASP A C 1
ATOM 818 O O . ASP A 1 101 ? 10.269 6.272 -27.427 1.00 69.19 101 ASP A O 1
ATOM 822 N N . ASN A 1 102 ? 8.992 7.993 -26.799 1.00 76.88 102 ASN A N 1
ATOM 823 C CA . ASN A 1 102 ? 9.448 7.973 -25.414 1.00 76.88 102 ASN A CA 1
ATOM 824 C C . ASN A 1 102 ? 8.715 6.889 -24.633 1.00 76.88 102 ASN A C 1
ATOM 826 O O . ASN A 1 102 ? 7.492 6.751 -24.718 1.00 76.88 102 ASN A O 1
ATOM 830 N N . ILE A 1 103 ? 9.471 6.140 -23.839 1.00 82.69 103 ILE A N 1
ATOM 831 C CA . ILE A 1 103 ? 8.965 5.016 -23.058 1.00 82.69 103 ILE A CA 1
ATOM 832 C C . ILE A 1 103 ? 8.840 5.457 -21.601 1.00 82.69 103 ILE A C 1
ATOM 834 O O . ILE A 1 103 ? 9.714 6.134 -21.062 1.00 82.69 103 ILE A O 1
ATOM 838 N N . SER A 1 104 ? 7.752 5.070 -20.944 1.00 84.31 104 SER A N 1
ATOM 839 C CA . SER A 1 104 ? 7.519 5.315 -19.521 1.00 84.31 104 SER A CA 1
ATOM 840 C C . SER A 1 104 ? 6.936 4.077 -18.848 1.00 84.31 104 SER A C 1
ATOM 842 O O . SER A 1 104 ? 6.309 3.235 -19.493 1.00 84.31 104 SER A O 1
ATOM 844 N N . VAL A 1 105 ? 7.154 3.946 -17.539 1.00 84.56 105 VAL A N 1
ATOM 845 C CA . VAL A 1 105 ? 6.606 2.825 -16.768 1.00 84.56 105 VAL A CA 1
ATOM 846 C C . VAL A 1 105 ? 5.153 3.094 -16.424 1.00 84.56 105 VAL A C 1
ATOM 848 O O . VAL A 1 105 ? 4.820 4.093 -15.785 1.00 84.56 105 VAL A O 1
ATOM 851 N N . ASN A 1 106 ? 4.286 2.168 -16.814 1.00 82.12 106 ASN A N 1
ATOM 852 C CA . ASN A 1 106 ? 2.847 2.303 -16.680 1.00 82.12 106 ASN A CA 1
ATOM 853 C C . ASN A 1 106 ? 2.380 1.720 -15.338 1.00 82.12 106 ASN A C 1
ATOM 855 O O . ASN A 1 106 ? 1.697 0.701 -15.271 1.00 82.12 106 ASN A O 1
ATOM 859 N N . PHE A 1 107 ? 2.821 2.349 -14.244 1.00 82.06 107 PHE A N 1
ATOM 860 C CA . PHE A 1 107 ? 2.482 1.937 -12.881 1.00 82.06 107 PHE A CA 1
ATOM 861 C C . PHE A 1 107 ? 1.503 2.926 -12.252 1.00 82.06 107 PHE A C 1
ATOM 863 O O . PHE A 1 107 ? 1.875 4.066 -11.941 1.00 82.06 107 PHE A O 1
ATOM 870 N N . SER A 1 108 ? 0.259 2.488 -12.039 1.00 84.38 108 SER A N 1
ATOM 871 C CA . SER A 1 108 ? -0.814 3.368 -11.577 1.00 84.38 108 SER A CA 1
ATOM 872 C C . SER A 1 108 ? -0.519 3.954 -10.189 1.00 84.38 108 SER A C 1
ATOM 874 O O . SER A 1 108 ? 0.013 3.297 -9.287 1.00 84.38 108 SER A O 1
ATOM 876 N N . GLU A 1 109 ? -0.867 5.228 -9.995 1.00 83.81 109 GLU A N 1
ATOM 877 C CA . GLU A 1 109 ? -0.750 5.875 -8.684 1.00 83.81 109 GLU A CA 1
ATOM 878 C C . GLU A 1 109 ? -1.660 5.201 -7.647 1.00 83.81 109 GLU A C 1
ATOM 880 O O . GLU A 1 109 ? -1.278 5.073 -6.484 1.00 83.81 109 GLU A O 1
ATOM 885 N N . ASN A 1 110 ? -2.798 4.670 -8.103 1.00 82.81 110 ASN A N 1
ATOM 886 C CA . ASN A 1 110 ? -3.726 3.867 -7.312 1.00 82.81 110 ASN A CA 1
ATOM 887 C C . ASN A 1 110 ? -3.062 2.616 -6.721 1.00 82.81 110 ASN A C 1
ATOM 889 O O . ASN A 1 110 ? -3.319 2.273 -5.569 1.00 82.81 110 ASN A O 1
ATOM 893 N N . LEU A 1 111 ? -2.166 1.953 -7.461 1.00 84.62 111 LEU A N 1
ATOM 894 C CA . LEU A 1 111 ? -1.446 0.790 -6.941 1.00 84.62 111 LEU A CA 1
ATOM 895 C C . LEU A 1 111 ? -0.451 1.192 -5.841 1.00 84.62 111 LEU A C 1
ATOM 897 O O . LEU A 1 111 ? -0.338 0.523 -4.814 1.00 84.62 111 LEU A O 1
ATOM 901 N N . LYS A 1 112 ? 0.243 2.328 -6.018 1.00 86.19 112 LYS A N 1
ATOM 902 C CA . LYS A 1 112 ? 1.171 2.870 -5.006 1.00 86.19 112 LYS A CA 1
ATOM 903 C C . LYS A 1 112 ? 0.429 3.244 -3.726 1.00 86.19 112 LYS A C 1
ATOM 905 O O . LYS A 1 112 ? 0.920 2.966 -2.631 1.00 86.19 112 LYS A O 1
ATOM 910 N N . THR A 1 113 ? -0.724 3.900 -3.845 1.00 86.19 113 THR A N 1
ATOM 911 C CA . THR A 1 113 ? -1.547 4.270 -2.688 1.00 86.19 113 THR A CA 1
ATOM 912 C C . THR A 1 113 ? -2.147 3.042 -2.016 1.00 86.19 113 THR A C 1
ATOM 914 O O . THR A 1 113 ? -2.095 2.976 -0.790 1.00 86.19 113 THR A O 1
ATOM 917 N N . ALA A 1 114 ? -2.588 2.034 -2.775 1.00 87.50 114 ALA A N 1
ATOM 918 C CA . ALA A 1 114 ? -3.062 0.759 -2.237 1.00 87.50 114 ALA A CA 1
ATOM 919 C C . ALA A 1 114 ? -1.986 0.027 -1.418 1.00 87.50 114 ALA A C 1
ATOM 921 O O . ALA A 1 114 ? -2.249 -0.367 -0.283 1.00 87.50 114 ALA A O 1
ATOM 922 N N . LEU A 1 115 ? -0.757 -0.099 -1.935 1.00 88.69 115 LEU A N 1
ATOM 923 C CA . LEU A 1 115 ? 0.361 -0.718 -1.206 1.00 88.69 115 LEU A CA 1
ATOM 924 C C . LEU A 1 115 ? 0.674 0.026 0.102 1.00 88.69 115 LEU A C 1
ATOM 926 O O . LEU A 1 115 ? 0.809 -0.594 1.160 1.00 88.69 115 LEU A O 1
ATOM 930 N N . LYS A 1 116 ? 0.707 1.366 0.058 1.00 88.38 116 LYS A N 1
ATOM 931 C CA . LYS A 1 116 ? 0.892 2.200 1.256 1.00 88.38 116 LYS A CA 1
ATOM 932 C C . LYS A 1 116 ? -0.247 2.026 2.262 1.00 88.38 116 LYS A C 1
ATOM 934 O O . LYS A 1 116 ? 0.024 1.895 3.454 1.00 88.38 116 LYS A O 1
ATOM 939 N N . ASP A 1 117 ? -1.499 2.014 1.803 1.00 88.31 117 ASP A N 1
ATOM 940 C CA . ASP A 1 117 ? -2.664 1.799 2.663 1.00 88.31 117 ASP A CA 1
ATOM 941 C C . ASP A 1 117 ? -2.580 0.435 3.354 1.00 88.31 117 ASP A C 1
ATOM 943 O O . ASP A 1 117 ? -2.687 0.367 4.577 1.00 88.31 117 ASP A O 1
ATOM 947 N N . ILE A 1 118 ? -2.313 -0.641 2.606 1.00 88.62 118 ILE A N 1
ATOM 948 C CA . ILE A 1 118 ? -2.193 -1.998 3.160 1.00 88.62 118 ILE A CA 1
ATOM 949 C C . ILE A 1 118 ? -1.089 -2.055 4.224 1.00 88.62 118 ILE A C 1
ATOM 951 O O . ILE A 1 118 ? -1.300 -2.617 5.303 1.00 88.62 118 ILE A O 1
ATOM 955 N N . LYS A 1 119 ? 0.063 -1.424 3.963 1.00 89.38 119 LYS A N 1
ATOM 956 C CA . LYS A 1 119 ? 1.171 -1.336 4.922 1.00 89.38 119 LYS A CA 1
ATOM 957 C C . LYS A 1 119 ? 0.739 -0.689 6.234 1.00 89.38 119 LYS A C 1
ATOM 959 O O . LYS A 1 119 ? 0.999 -1.238 7.304 1.00 89.38 119 LYS A O 1
ATOM 964 N N . VAL A 1 120 ? 0.071 0.463 6.166 1.00 87.94 120 VAL A N 1
ATOM 965 C CA . VAL A 1 120 ? -0.385 1.183 7.364 1.00 87.94 120 VAL A CA 1
ATOM 966 C C . VAL A 1 120 ? -1.487 0.405 8.082 1.00 87.94 120 VAL A C 1
ATOM 968 O O . VAL A 1 120 ? -1.438 0.277 9.301 1.00 87.94 120 VAL A O 1
ATOM 971 N N . LEU A 1 121 ? -2.447 -0.175 7.360 1.00 88.38 121 LEU A N 1
ATOM 972 C CA . LEU A 1 121 ? -3.518 -0.981 7.955 1.00 88.38 121 LEU A CA 1
ATOM 973 C C . LEU A 1 121 ? -2.983 -2.210 8.693 1.00 88.38 121 LEU A C 1
ATOM 975 O O . LEU A 1 121 ? -3.487 -2.545 9.765 1.00 88.38 121 LEU A O 1
ATOM 979 N N . ARG A 1 122 ? -1.923 -2.836 8.172 1.00 87.56 122 ARG A N 1
ATOM 980 C CA . ARG A 1 122 ? -1.226 -3.933 8.849 1.00 87.56 122 ARG A CA 1
ATOM 981 C C . ARG A 1 122 ? -0.529 -3.471 10.130 1.00 87.56 122 ARG A C 1
ATOM 983 O O . ARG A 1 122 ? -0.592 -4.177 11.130 1.00 87.56 122 ARG A O 1
ATOM 990 N N . LEU A 1 123 ? 0.099 -2.292 10.121 1.00 88.12 123 LEU A N 1
ATOM 991 C CA . LEU A 1 123 ? 0.692 -1.689 11.326 1.00 88.12 123 LEU A CA 1
ATOM 992 C C . LEU A 1 123 ? -0.365 -1.312 12.375 1.00 88.12 123 LEU A C 1
ATOM 994 O O . LEU A 1 123 ? -0.074 -1.319 13.565 1.00 88.12 123 LEU A O 1
ATOM 998 N N . LEU A 1 124 ? -1.584 -0.994 11.936 1.00 86.19 124 LEU A N 1
ATOM 999 C CA . LEU A 1 124 ? -2.739 -0.733 12.797 1.00 86.19 124 LEU A CA 1
ATOM 1000 C C . LEU A 1 124 ? -3.470 -2.014 13.238 1.00 86.19 124 LEU A C 1
ATOM 1002 O O . LEU A 1 124 ? -4.550 -1.904 13.817 1.00 86.19 124 LEU A O 1
ATOM 1006 N N . GLU A 1 125 ? -2.922 -3.198 12.940 1.00 84.19 125 GLU A N 1
ATOM 1007 C CA . GLU A 1 125 ? -3.487 -4.514 13.283 1.00 84.19 125 GLU A CA 1
ATOM 1008 C C . GLU A 1 125 ? -4.937 -4.706 12.795 1.00 84.19 125 GLU A C 1
ATOM 1010 O O . GLU A 1 125 ? -5.743 -5.398 13.415 1.00 84.19 125 GLU A O 1
ATOM 1015 N N . CYS A 1 126 ? -5.295 -4.078 11.672 1.00 83.69 126 CYS A N 1
ATOM 1016 C CA . CYS A 1 126 ? -6.620 -4.232 11.078 1.00 83.69 126 CYS A CA 1
ATOM 1017 C C . CYS A 1 126 ? -6.740 -5.581 10.353 1.00 83.69 126 CYS A C 1
ATOM 1019 O O . CYS A 1 126 ? -5.812 -6.021 9.672 1.00 83.69 126 CYS A O 1
ATOM 1021 N N . GLU A 1 127 ? -7.910 -6.217 10.453 1.00 80.62 127 GLU A N 1
ATOM 1022 C CA . GLU A 1 127 ? -8.202 -7.448 9.717 1.00 80.62 127 GLU A CA 1
ATOM 1023 C C . GLU A 1 127 ? -8.274 -7.158 8.212 1.00 80.62 127 GLU A C 1
ATOM 1025 O O . GLU A 1 127 ? -9.142 -6.423 7.735 1.00 80.62 127 GLU A O 1
ATOM 1030 N N . LEU A 1 128 ? -7.339 -7.739 7.462 1.00 84.00 128 LEU A N 1
ATOM 1031 C CA . LEU A 1 128 ? -7.261 -7.646 6.008 1.00 84.00 128 LEU A CA 1
ATOM 1032 C C . LEU A 1 128 ? -7.641 -8.982 5.373 1.00 84.00 128 LEU A C 1
ATOM 1034 O O . LEU A 1 128 ? -7.427 -10.052 5.944 1.00 84.00 128 LEU A O 1
ATOM 1038 N N . THR A 1 129 ? -8.174 -8.930 4.153 1.00 86.19 129 THR A N 1
ATOM 1039 C CA . THR A 1 129 ? -8.489 -10.149 3.408 1.00 86.19 129 THR A CA 1
ATOM 1040 C C . THR A 1 129 ? -7.202 -10.872 2.985 1.00 86.19 129 THR A C 1
ATOM 1042 O O . THR A 1 129 ? -6.202 -10.222 2.663 1.00 86.19 129 THR A O 1
ATOM 1045 N N . PRO A 1 130 ? -7.205 -12.218 2.912 1.00 85.88 130 PRO A N 1
ATOM 1046 C CA . PRO A 1 130 ? -6.029 -12.987 2.498 1.00 85.88 130 PRO A CA 1
ATOM 1047 C C . PRO A 1 130 ? -5.470 -12.563 1.134 1.00 85.88 130 PRO A C 1
ATOM 1049 O O . PRO A 1 130 ? -4.262 -12.615 0.917 1.00 85.88 130 PRO A O 1
ATOM 1052 N N . ASN A 1 131 ? -6.338 -12.110 0.227 1.00 84.69 131 ASN A N 1
ATOM 1053 C CA . ASN A 1 131 ? -5.956 -11.641 -1.103 1.00 84.69 131 ASN A CA 1
ATOM 1054 C C . ASN A 1 131 ? -5.100 -10.368 -1.043 1.00 84.69 131 ASN A C 1
ATOM 1056 O O . ASN A 1 131 ? -4.078 -10.299 -1.718 1.00 84.69 131 ASN A O 1
ATOM 1060 N N . LEU A 1 132 ? -5.457 -9.400 -0.190 1.00 85.38 132 LEU A N 1
ATOM 1061 C CA . LEU A 1 132 ? -4.672 -8.173 -0.007 1.00 85.38 132 LEU A CA 1
ATOM 1062 C C . LEU A 1 132 ? -3.315 -8.458 0.645 1.00 85.38 132 LEU A C 1
ATOM 1064 O O . LEU A 1 132 ? -2.319 -7.834 0.292 1.00 85.38 132 LEU A O 1
ATOM 1068 N N . ILE A 1 133 ? -3.255 -9.429 1.560 1.00 87.00 133 ILE A N 1
ATOM 1069 C CA . ILE A 1 133 ? -1.995 -9.848 2.191 1.00 87.00 133 ILE A CA 1
ATOM 1070 C C . ILE A 1 133 ? -1.066 -10.502 1.161 1.00 87.00 133 ILE A C 1
ATOM 1072 O O . ILE A 1 133 ? 0.126 -10.202 1.136 1.00 87.00 133 ILE A O 1
ATOM 1076 N N . LYS A 1 134 ? -1.605 -11.368 0.292 1.00 87.94 134 LYS A N 1
ATOM 1077 C CA . LYS A 1 134 ? -0.844 -11.957 -0.819 1.00 87.94 134 LYS A CA 1
ATOM 1078 C C . LYS A 1 134 ? -0.344 -10.883 -1.779 1.00 87.94 134 LYS A C 1
ATOM 1080 O O . LYS A 1 134 ? 0.835 -10.879 -2.105 1.00 87.94 134 LYS A O 1
ATOM 1085 N N . PHE A 1 135 ? -1.199 -9.939 -2.163 1.00 87.38 135 PHE A N 1
ATOM 1086 C CA . PHE A 1 135 ? -0.796 -8.822 -3.015 1.00 87.38 135 PHE A CA 1
ATOM 1087 C C . PHE A 1 135 ? 0.334 -7.993 -2.383 1.00 87.38 135 PHE A C 1
ATOM 1089 O O . PHE A 1 135 ? 1.328 -7.699 -3.033 1.00 87.38 135 PHE A O 1
ATOM 1096 N N . PHE A 1 136 ? 0.242 -7.700 -1.084 1.00 88.19 136 PHE A N 1
ATOM 1097 C CA . PHE A 1 136 ? 1.293 -6.983 -0.364 1.00 88.19 136 PHE A CA 1
ATOM 1098 C C . PHE A 1 136 ? 2.622 -7.746 -0.296 1.00 88.19 136 PHE A C 1
ATOM 1100 O O . PHE A 1 136 ? 3.677 -7.127 -0.237 1.00 88.19 136 PHE A O 1
ATOM 1107 N N . SER A 1 137 ? 2.609 -9.083 -0.328 1.00 88.38 137 SER A N 1
ATOM 1108 C CA . SER A 1 137 ? 3.859 -9.854 -0.370 1.00 88.38 137 SER A CA 1
ATOM 1109 C C . SER A 1 137 ? 4.664 -9.635 -1.655 1.00 88.38 137 SER A C 1
ATOM 1111 O O . SER A 1 137 ? 5.879 -9.792 -1.625 1.00 88.38 137 SER A O 1
ATOM 1113 N N . LEU A 1 138 ? 4.005 -9.194 -2.732 1.00 87.50 138 LEU A N 1
AT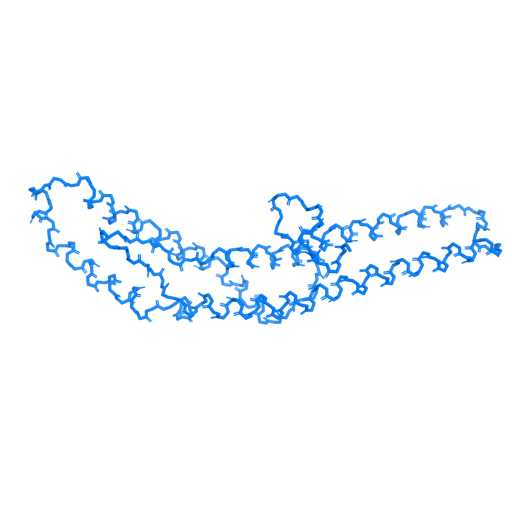OM 1114 C CA . LEU A 1 138 ? 4.630 -8.829 -4.003 1.00 87.50 138 LEU A CA 1
ATOM 1115 C C . LEU A 1 138 ? 5.157 -7.382 -4.010 1.00 87.50 138 LEU A C 1
ATOM 1117 O O . LEU A 1 138 ? 5.708 -6.954 -5.018 1.00 87.50 138 LEU A O 1
ATOM 1121 N N . GLU A 1 139 ? 4.992 -6.605 -2.926 1.00 89.44 139 GLU A N 1
ATOM 1122 C CA . GLU A 1 139 ? 5.391 -5.185 -2.870 1.00 89.44 139 GLU A CA 1
ATOM 1123 C C . GLU A 1 139 ? 6.857 -4.988 -3.274 1.00 89.44 139 GLU A C 1
ATOM 1125 O O . GLU A 1 139 ? 7.154 -4.119 -4.093 1.00 89.44 139 GLU A O 1
ATOM 1130 N N . GLU A 1 140 ? 7.763 -5.797 -2.718 1.00 88.38 140 GLU A N 1
ATOM 1131 C CA . GLU A 1 140 ? 9.198 -5.689 -2.992 1.00 88.38 140 GLU A CA 1
ATOM 1132 C C . GLU A 1 140 ? 9.514 -6.058 -4.445 1.00 88.38 140 GLU A C 1
ATOM 1134 O O . GLU A 1 140 ? 10.230 -5.324 -5.121 1.00 88.38 140 GLU A O 1
ATOM 1139 N N . ASP A 1 141 ? 8.931 -7.143 -4.959 1.00 88.44 141 ASP A N 1
ATOM 1140 C CA . ASP A 1 141 ? 9.157 -7.589 -6.336 1.00 88.44 141 ASP A CA 1
ATOM 1141 C C . ASP A 1 141 ? 8.640 -6.554 -7.346 1.00 88.44 141 ASP A C 1
ATOM 1143 O O . ASP A 1 141 ? 9.354 -6.183 -8.282 1.00 88.44 141 ASP A O 1
ATOM 1147 N N . LEU A 1 142 ? 7.445 -6.002 -7.107 1.00 87.56 142 LEU A N 1
ATOM 1148 C CA . LEU A 1 142 ? 6.869 -4.919 -7.906 1.00 87.56 142 LEU A CA 1
ATOM 1149 C C . LEU A 1 142 ? 7.720 -3.648 -7.831 1.00 87.56 142 LEU A C 1
ATOM 1151 O O . LEU A 1 142 ? 7.915 -2.973 -8.844 1.00 87.56 142 LEU A O 1
ATOM 1155 N N . TRP A 1 143 ? 8.251 -3.312 -6.654 1.00 88.94 143 TRP A N 1
ATOM 1156 C CA . TRP A 1 143 ? 9.132 -2.160 -6.478 1.00 88.94 143 TRP A CA 1
ATOM 1157 C C . TRP A 1 143 ? 10.449 -2.328 -7.245 1.00 88.94 143 TRP A C 1
ATOM 1159 O O . TRP A 1 143 ? 10.852 -1.425 -7.984 1.00 88.94 143 TRP A O 1
ATOM 1169 N N . GLN A 1 144 ? 11.081 -3.499 -7.143 1.00 89.31 144 GLN A N 1
ATOM 1170 C CA . GLN A 1 144 ? 12.304 -3.838 -7.870 1.00 89.31 144 GLN A CA 1
ATOM 1171 C C . GLN A 1 144 ? 12.085 -3.827 -9.385 1.00 89.31 144 GLN A C 1
ATOM 1173 O O . GLN A 1 144 ? 12.884 -3.240 -10.120 1.00 89.31 144 GLN A O 1
ATOM 1178 N N . ALA A 1 145 ? 11.008 -4.458 -9.862 1.00 87.75 145 ALA A N 1
ATOM 1179 C CA . ALA A 1 145 ? 10.647 -4.476 -11.276 1.00 87.75 145 ALA A CA 1
ATOM 1180 C C . ALA A 1 145 ? 10.423 -3.053 -11.798 1.00 87.75 145 ALA A C 1
ATOM 1182 O O . ALA A 1 145 ? 10.999 -2.668 -12.817 1.00 87.75 145 ALA A O 1
ATOM 1183 N N . ARG A 1 146 ? 9.673 -2.237 -11.051 1.00 89.12 146 ARG A N 1
ATOM 1184 C CA . ARG A 1 146 ? 9.410 -0.842 -11.396 1.00 89.12 146 ARG A CA 1
ATOM 1185 C C . ARG A 1 146 ? 10.690 -0.016 -11.504 1.00 89.12 146 ARG A C 1
ATOM 1187 O O . ARG A 1 146 ? 10.854 0.663 -12.508 1.00 89.12 146 ARG A O 1
ATOM 1194 N N . ILE A 1 147 ? 11.601 -0.082 -10.530 1.00 90.25 147 ILE A N 1
ATOM 1195 C CA . ILE A 1 147 ? 12.860 0.686 -10.578 1.00 90.25 147 ILE A CA 1
ATOM 1196 C C . ILE A 1 147 ? 13.714 0.277 -11.775 1.00 90.25 147 ILE A C 1
ATOM 1198 O O . ILE A 1 147 ? 14.285 1.129 -12.454 1.00 90.25 147 ILE A O 1
ATOM 1202 N N . LYS A 1 148 ? 13.805 -1.027 -12.053 1.00 89.94 148 LYS A N 1
ATOM 1203 C CA . LYS A 1 148 ? 14.568 -1.528 -13.201 1.00 89.94 148 LYS A CA 1
ATOM 1204 C C . LYS A 1 148 ? 13.969 -1.032 -14.515 1.00 89.94 148 LYS A C 1
ATOM 1206 O O . LYS A 1 148 ? 14.708 -0.544 -15.362 1.00 89.94 148 LYS A O 1
ATOM 1211 N N . LEU A 1 149 ? 12.647 -1.109 -14.665 1.00 88.69 149 LEU A N 1
ATOM 1212 C CA . LEU A 1 149 ? 11.948 -0.617 -15.851 1.00 88.69 149 LEU A CA 1
ATOM 1213 C C . LEU A 1 149 ? 12.058 0.907 -15.996 1.00 88.69 149 LEU A C 1
ATOM 1215 O O . LEU A 1 149 ? 12.300 1.381 -17.102 1.00 88.69 149 LEU A O 1
ATOM 1219 N N . GLU A 1 150 ? 11.955 1.668 -14.900 1.00 89.25 150 GLU A N 1
ATOM 1220 C CA . GLU A 1 150 ? 12.141 3.128 -14.902 1.00 89.25 150 GLU A CA 1
ATOM 1221 C C . GLU A 1 150 ? 13.552 3.468 -15.386 1.00 89.25 150 GLU A C 1
ATOM 1223 O O . GLU A 1 150 ? 13.716 4.312 -16.262 1.00 89.25 150 GLU A O 1
ATOM 1228 N N . ARG A 1 151 ? 14.566 2.730 -14.921 1.00 90.06 151 ARG A N 1
ATOM 1229 C CA . ARG A 1 151 ? 15.951 2.930 -15.348 1.00 90.06 151 ARG A CA 1
ATOM 1230 C C . ARG A 1 151 ? 16.177 2.618 -16.827 1.00 90.06 151 ARG A C 1
ATOM 1232 O O . ARG A 1 151 ? 16.896 3.352 -17.498 1.00 90.06 151 ARG A O 1
ATOM 1239 N N . ILE A 1 152 ? 15.581 1.538 -17.331 1.00 87.38 152 ILE A N 1
ATOM 1240 C CA . ILE A 1 152 ? 15.674 1.159 -18.750 1.00 87.38 152 ILE A CA 1
ATOM 1241 C C . ILE A 1 152 ? 15.006 2.228 -19.622 1.00 87.38 152 ILE A C 1
ATOM 1243 O O . ILE A 1 152 ? 15.589 2.651 -20.620 1.00 87.38 152 ILE A O 1
ATOM 1247 N N . ALA A 1 153 ? 13.822 2.694 -19.222 1.00 87.62 153 ALA A N 1
ATOM 1248 C CA . ALA A 1 153 ? 13.093 3.750 -19.913 1.00 87.62 153 ALA A CA 1
ATOM 1249 C C . ALA A 1 153 ? 13.881 5.071 -19.928 1.00 87.62 153 ALA A C 1
ATOM 1251 O O . ALA A 1 153 ? 14.043 5.669 -20.989 1.00 87.62 153 ALA A O 1
ATOM 1252 N N . GLU A 1 154 ? 14.443 5.482 -18.784 1.00 89.31 154 GLU A N 1
ATOM 1253 C CA . GLU A 1 154 ? 15.334 6.646 -18.684 1.00 89.31 154 GLU A CA 1
ATOM 1254 C C . GLU A 1 154 ? 16.491 6.557 -19.681 1.00 89.31 154 GLU A C 1
ATOM 1256 O O . GLU A 1 154 ? 16.757 7.519 -20.391 1.00 89.31 154 GLU A O 1
ATOM 1261 N N . TRP A 1 155 ? 17.166 5.408 -19.761 1.00 87.81 155 TRP A N 1
ATOM 1262 C CA . TRP A 1 155 ? 18.326 5.239 -20.638 1.00 87.81 155 TRP A CA 1
ATOM 1263 C C . TRP A 1 155 ? 17.940 5.269 -22.115 1.00 87.81 155 TRP A C 1
ATOM 1265 O O . TRP A 1 155 ? 18.626 5.908 -22.907 1.00 87.81 155 TRP A O 1
ATOM 1275 N N . CYS A 1 156 ? 16.833 4.623 -22.489 1.00 84.38 156 CYS A N 1
ATOM 1276 C CA . CYS A 1 156 ? 16.343 4.652 -23.867 1.00 84.38 156 CYS A CA 1
ATOM 1277 C C . CYS A 1 156 ? 15.960 6.076 -24.293 1.00 84.38 156 CYS A C 1
ATOM 1279 O O . CYS A 1 156 ? 16.329 6.514 -25.383 1.00 84.38 156 CYS A O 1
ATOM 1281 N N . ASN A 1 157 ? 15.279 6.816 -23.413 1.00 87.19 157 ASN A N 1
ATOM 1282 C CA . ASN A 1 157 ? 14.888 8.198 -23.675 1.00 87.19 157 ASN A CA 1
ATOM 1283 C C . ASN A 1 157 ? 16.115 9.128 -23.738 1.00 87.19 157 ASN A C 1
ATOM 1285 O O . ASN A 1 157 ? 16.205 9.945 -24.649 1.00 87.19 157 ASN A O 1
ATOM 1289 N N . ASP A 1 158 ? 17.095 8.966 -22.840 1.00 87.62 158 ASP A N 1
ATOM 1290 C CA . ASP A 1 158 ? 18.311 9.795 -22.815 1.00 87.62 158 ASP A CA 1
ATOM 1291 C C . ASP A 1 158 ? 19.175 9.576 -24.066 1.00 87.62 158 ASP A C 1
ATOM 1293 O O . ASP A 1 158 ? 19.682 10.535 -24.646 1.00 87.62 158 ASP A O 1
ATOM 1297 N N . ILE A 1 159 ? 19.289 8.330 -24.546 1.00 84.50 159 ILE A N 1
ATOM 1298 C CA . ILE A 1 159 ? 19.951 8.022 -25.825 1.00 84.50 159 ILE A CA 1
ATOM 1299 C C . ILE A 1 159 ? 19.199 8.688 -26.981 1.00 84.50 159 ILE A C 1
ATOM 1301 O O . ILE A 1 159 ? 19.822 9.267 -27.870 1.00 84.50 159 ILE A O 1
ATOM 1305 N N . ASN A 1 160 ? 17.866 8.640 -26.972 1.00 81.31 160 ASN A N 1
ATOM 1306 C CA . ASN A 1 160 ? 17.064 9.246 -28.028 1.00 81.31 160 ASN A CA 1
ATOM 1307 C C . ASN A 1 160 ? 17.125 10.781 -28.048 1.00 81.31 160 ASN A C 1
ATOM 1309 O O . ASN A 1 160 ? 17.022 11.381 -29.120 1.00 81.31 160 ASN A O 1
ATOM 1313 N N . GLU A 1 161 ? 17.298 11.416 -26.895 1.00 84.69 161 GLU A N 1
ATOM 1314 C CA . GLU A 1 161 ? 17.370 12.871 -26.788 1.00 84.69 161 GLU A CA 1
ATOM 1315 C C . GLU A 1 161 ? 18.791 13.406 -27.023 1.00 84.69 161 GLU A C 1
ATOM 1317 O O . GLU A 1 161 ? 18.964 14.431 -27.682 1.00 84.69 161 GLU A O 1
ATOM 1322 N N . ARG A 1 162 ? 19.821 12.722 -26.504 1.00 84.50 162 ARG A N 1
ATOM 1323 C CA . ARG A 1 162 ? 21.197 13.248 -26.460 1.00 84.50 162 ARG A CA 1
ATOM 1324 C C . ARG A 1 162 ? 22.114 12.765 -27.572 1.00 84.50 162 ARG A C 1
ATOM 1326 O O . ARG A 1 162 ? 23.112 13.435 -27.834 1.00 84.50 162 ARG A O 1
ATOM 1333 N N . ALA A 1 163 ? 21.838 11.618 -28.190 1.00 84.12 163 ALA A N 1
ATOM 1334 C CA . ALA A 1 163 ? 22.742 11.067 -29.192 1.00 84.12 163 ALA A CA 1
ATOM 1335 C C . ALA A 1 163 ? 22.693 11.878 -30.494 1.00 84.12 163 ALA A C 1
ATOM 1337 O O . ALA A 1 163 ? 21.620 12.149 -31.045 1.00 84.12 163 ALA A O 1
ATOM 1338 N N . HIS A 1 164 ? 23.868 12.222 -31.021 1.00 84.06 164 HIS A N 1
ATOM 1339 C CA . HIS A 1 164 ? 23.983 12.893 -32.313 1.00 84.06 164 HIS A CA 1
ATOM 1340 C C . HIS A 1 164 ? 23.577 11.938 -33.452 1.00 84.06 164 HIS A C 1
ATOM 1342 O O . HIS A 1 164 ? 23.710 10.720 -33.331 1.00 84.06 164 HIS A O 1
ATOM 1348 N N . GLU A 1 165 ? 23.123 12.457 -34.597 1.00 82.12 165 GLU A N 1
ATOM 1349 C CA . GLU A 1 165 ? 22.636 11.638 -35.727 1.00 82.12 165 GLU A CA 1
ATOM 1350 C C . GLU A 1 165 ? 23.649 10.571 -36.184 1.00 82.12 165 GLU A C 1
ATOM 1352 O O . GLU A 1 165 ? 23.295 9.432 -36.483 1.00 82.12 165 GLU A O 1
ATOM 1357 N N . THR A 1 166 ? 24.935 10.923 -36.170 1.00 84.06 166 THR A N 1
ATOM 1358 C CA . THR A 1 166 ? 26.051 10.027 -36.501 1.00 84.06 166 THR A CA 1
ATOM 1359 C C . THR A 1 166 ? 26.259 8.924 -35.468 1.00 84.06 166 THR A C 1
ATOM 1361 O O . THR A 1 166 ? 26.614 7.809 -35.834 1.00 84.06 166 THR A O 1
ATOM 1364 N N . GLU A 1 167 ? 26.039 9.213 -34.186 1.00 83.75 167 GLU A N 1
ATOM 1365 C CA . GLU A 1 167 ? 26.149 8.228 -33.105 1.00 83.75 167 GLU A CA 1
ATOM 1366 C C . GLU A 1 167 ? 24.961 7.269 -33.143 1.00 83.75 167 GLU A C 1
ATOM 1368 O O . GLU A 1 167 ? 25.153 6.059 -33.059 1.00 83.75 167 GLU A O 1
ATOM 1373 N N . ARG A 1 168 ? 23.751 7.791 -33.390 1.00 81.62 168 ARG A N 1
ATOM 1374 C CA . ARG A 1 168 ? 22.535 6.985 -33.585 1.00 81.62 168 ARG A CA 1
ATOM 1375 C C . ARG A 1 168 ? 22.679 6.012 -34.746 1.00 81.62 168 ARG A C 1
ATOM 1377 O O . ARG A 1 168 ? 22.275 4.864 -34.612 1.00 81.62 168 ARG A O 1
ATOM 1384 N N . ALA A 1 169 ? 23.285 6.438 -35.855 1.00 83.12 169 ALA A N 1
ATOM 1385 C CA . ALA A 1 169 ? 23.533 5.564 -37.000 1.00 83.12 169 ALA A CA 1
ATOM 1386 C C . ALA A 1 169 ? 24.489 4.402 -36.669 1.00 83.12 169 ALA A C 1
ATOM 1388 O O . ALA A 1 169 ? 24.328 3.313 -37.218 1.00 83.12 169 ALA A O 1
ATOM 1389 N N . LEU A 1 170 ? 25.455 4.613 -35.767 1.00 86.88 170 LEU A N 1
ATOM 1390 C CA . LEU A 1 170 ? 26.398 3.573 -35.346 1.00 86.88 170 LEU A CA 1
ATOM 1391 C C . LEU A 1 170 ? 25.752 2.529 -34.433 1.00 86.88 170 LEU A C 1
ATOM 1393 O O . LEU A 1 170 ? 26.095 1.360 -34.551 1.00 86.88 170 LEU A O 1
ATOM 1397 N N . ILE A 1 171 ? 24.824 2.945 -33.564 1.00 85.62 171 ILE A N 1
ATOM 1398 C CA . ILE A 1 171 ? 24.142 2.069 -32.590 1.00 85.62 171 ILE A CA 1
ATOM 1399 C C . ILE A 1 171 ? 22.743 1.617 -33.040 1.00 85.62 171 ILE A C 1
ATOM 1401 O O . ILE A 1 171 ? 21.967 1.074 -32.251 1.00 85.62 171 ILE A O 1
ATOM 1405 N N . ALA A 1 172 ? 22.364 1.894 -34.291 1.00 82.88 172 ALA A N 1
ATOM 1406 C CA . ALA A 1 172 ? 21.002 1.688 -34.780 1.00 82.88 172 ALA A CA 1
ATOM 1407 C C . ALA A 1 172 ? 20.572 0.214 -34.729 1.00 82.88 172 ALA A C 1
ATOM 1409 O O . ALA A 1 172 ? 19.408 -0.083 -34.463 1.00 82.88 172 ALA A O 1
ATOM 1410 N N . VAL A 1 173 ? 21.507 -0.709 -34.975 1.00 86.81 173 VAL A N 1
ATOM 1411 C CA . VAL A 1 173 ? 21.236 -2.152 -34.967 1.00 86.81 173 VAL A CA 1
ATOM 1412 C C . VAL A 1 173 ? 20.980 -2.634 -33.540 1.00 86.81 173 VAL A C 1
ATOM 1414 O O . VAL A 1 173 ? 20.014 -3.355 -33.294 1.00 86.81 173 VAL A O 1
ATOM 1417 N N . GLU A 1 174 ? 21.797 -2.193 -32.588 1.00 86.75 174 GLU A N 1
ATOM 1418 C CA . GLU A 1 174 ? 21.665 -2.506 -31.168 1.00 86.75 174 GLU A CA 1
ATOM 1419 C C . GLU A 1 174 ? 20.367 -1.929 -30.594 1.00 86.75 174 GLU A C 1
ATOM 1421 O O . GLU A 1 174 ? 19.625 -2.634 -29.909 1.00 86.75 174 GLU A O 1
ATOM 1426 N N . MET A 1 175 ? 20.040 -0.677 -30.931 1.00 84.25 175 MET A N 1
ATOM 1427 C CA . MET A 1 175 ? 18.786 -0.045 -30.513 1.00 84.25 175 MET A CA 1
ATOM 1428 C C . MET A 1 175 ? 17.561 -0.743 -31.109 1.00 84.25 175 MET A C 1
ATOM 1430 O O . MET A 1 175 ? 16.556 -0.903 -30.418 1.00 84.25 175 MET A O 1
ATOM 1434 N N . ALA A 1 176 ? 17.633 -1.220 -32.355 1.00 85.06 176 ALA A N 1
ATOM 1435 C CA . ALA A 1 176 ? 16.552 -1.998 -32.955 1.00 85.06 176 ALA A CA 1
ATOM 1436 C C . ALA A 1 176 ? 16.316 -3.324 -32.211 1.00 85.06 176 ALA A C 1
ATOM 1438 O O . ALA A 1 176 ? 15.166 -3.657 -31.926 1.00 85.06 176 ALA A O 1
ATOM 1439 N N . MET A 1 177 ? 17.382 -4.038 -31.826 1.00 86.50 177 MET A N 1
ATOM 1440 C CA . MET A 1 177 ? 17.271 -5.264 -31.021 1.00 86.50 177 MET A CA 1
ATOM 1441 C C . MET A 1 177 ? 16.646 -4.998 -29.646 1.00 86.50 177 MET A C 1
ATOM 1443 O O . MET A 1 177 ? 15.801 -5.767 -29.188 1.00 86.50 177 MET A O 1
ATOM 1447 N N . ILE A 1 178 ? 17.031 -3.899 -28.990 1.00 85.12 178 ILE A N 1
ATOM 1448 C CA . ILE A 1 178 ? 16.449 -3.492 -27.704 1.00 85.12 178 ILE A CA 1
ATOM 1449 C C . ILE A 1 178 ? 14.960 -3.163 -27.876 1.00 85.12 178 ILE A C 1
ATOM 1451 O O . ILE A 1 178 ? 14.128 -3.645 -27.111 1.00 85.12 178 ILE A O 1
ATOM 1455 N N . ASN A 1 179 ? 14.598 -2.418 -28.920 1.00 83.31 179 ASN A N 1
ATOM 1456 C CA . ASN A 1 179 ? 13.205 -2.079 -29.204 1.00 83.31 179 ASN A CA 1
ATOM 1457 C C . ASN A 1 179 ? 12.349 -3.321 -29.495 1.00 83.31 179 ASN A C 1
ATOM 1459 O O . ASN A 1 179 ? 11.198 -3.379 -29.068 1.00 83.31 179 ASN A O 1
ATOM 1463 N N . GLU A 1 180 ? 12.891 -4.342 -30.166 1.00 85.75 180 GLU A N 1
ATOM 1464 C CA . GLU A 1 180 ? 12.198 -5.626 -30.346 1.00 85.75 180 GLU A CA 1
ATOM 1465 C C . GLU A 1 180 ? 11.911 -6.333 -29.017 1.00 85.75 180 GLU A C 1
ATOM 1467 O O . GLU A 1 180 ? 10.830 -6.899 -28.854 1.00 85.75 180 GLU A O 1
ATOM 1472 N N . GLN A 1 181 ? 12.828 -6.256 -28.049 1.00 85.69 181 GLN A N 1
ATOM 1473 C CA . GLN A 1 181 ? 12.608 -6.794 -26.703 1.00 85.69 181 GLN A CA 1
ATOM 1474 C C . GLN A 1 181 ? 11.613 -5.958 -25.885 1.00 85.69 181 GLN A C 1
ATOM 1476 O O . GLN A 1 181 ? 10.923 -6.504 -25.024 1.00 85.69 181 GLN A O 1
ATOM 1481 N N . ILE A 1 182 ? 11.503 -4.654 -26.158 1.00 84.94 182 ILE A N 1
ATOM 1482 C CA . ILE A 1 182 ? 10.583 -3.746 -25.458 1.00 84.94 182 ILE A CA 1
ATOM 1483 C C . ILE A 1 182 ? 9.141 -3.853 -25.970 1.00 84.94 182 ILE A C 1
ATOM 1485 O O . ILE A 1 182 ? 8.209 -3.754 -25.175 1.00 84.94 182 ILE A O 1
ATOM 1489 N N . LYS A 1 183 ? 8.922 -4.121 -27.261 1.00 83.81 183 LYS A N 1
ATOM 1490 C CA . LYS A 1 183 ? 7.575 -4.298 -27.842 1.00 83.81 183 LYS A CA 1
ATOM 1491 C C . LYS A 1 183 ? 6.631 -5.201 -27.028 1.00 83.81 183 LYS A C 1
ATOM 1493 O O . LYS A 1 183 ? 5.542 -4.738 -26.689 1.00 83.81 183 LYS A O 1
ATOM 1498 N N . PRO A 1 184 ? 7.005 -6.436 -26.633 1.00 85.00 184 PRO A N 1
ATOM 1499 C CA . PRO A 1 184 ? 6.108 -7.284 -25.845 1.00 85.00 184 PRO A CA 1
ATOM 1500 C C . PRO A 1 184 ? 5.796 -6.708 -24.455 1.00 85.00 184 PRO A C 1
ATOM 1502 O O . PRO A 1 184 ? 4.713 -6.964 -23.935 1.00 85.00 184 PRO A O 1
ATOM 1505 N N . LEU A 1 185 ? 6.695 -5.910 -23.864 1.00 82.62 185 LEU A N 1
ATOM 1506 C CA . LEU A 1 185 ? 6.481 -5.231 -22.575 1.00 82.62 185 LEU A CA 1
ATOM 1507 C C . LEU A 1 185 ? 5.452 -4.087 -22.672 1.00 82.62 185 LEU A C 1
ATOM 1509 O O . LEU A 1 185 ? 4.870 -3.698 -21.660 1.00 82.62 185 LEU A O 1
ATOM 1513 N N . ILE A 1 186 ? 5.237 -3.549 -23.876 1.00 81.25 186 ILE A N 1
ATOM 1514 C CA . ILE A 1 186 ? 4.239 -2.509 -24.155 1.00 81.25 186 ILE A CA 1
ATOM 1515 C C . ILE A 1 186 ? 2.890 -3.136 -24.530 1.00 81.25 186 ILE A C 1
ATOM 1517 O O . ILE A 1 186 ? 1.851 -2.651 -24.092 1.00 81.25 186 ILE A O 1
ATOM 1521 N N . GLU A 1 187 ? 2.897 -4.200 -25.336 1.00 79.06 187 GLU A N 1
ATOM 1522 C CA . GLU A 1 187 ? 1.679 -4.718 -25.978 1.00 79.06 187 GLU A CA 1
ATOM 1523 C C . GLU A 1 187 ? 1.029 -5.895 -25.240 1.00 79.06 187 GLU A C 1
ATOM 1525 O O . GLU A 1 187 ? -0.196 -6.017 -25.248 1.00 79.06 187 GLU A O 1
ATOM 1530 N N . THR A 1 188 ? 1.823 -6.767 -24.611 1.00 78.00 188 THR A N 1
ATOM 1531 C CA . THR A 1 188 ? 1.351 -8.110 -24.224 1.00 78.00 188 THR A CA 1
ATOM 1532 C C . THR A 1 188 ? 1.577 -8.434 -22.753 1.00 78.00 188 THR A C 1
ATOM 1534 O O . THR A 1 188 ? 0.753 -9.112 -22.143 1.00 78.00 188 THR A O 1
ATOM 1537 N N . ILE A 1 189 ? 2.696 -7.993 -22.174 1.00 83.25 189 ILE A N 1
ATOM 1538 C CA . ILE A 1 189 ? 3.060 -8.325 -20.795 1.00 83.25 189 ILE A CA 1
ATOM 1539 C C . ILE A 1 189 ? 2.425 -7.304 -19.851 1.00 83.25 189 ILE A C 1
ATOM 1541 O O . ILE A 1 189 ? 2.712 -6.107 -19.917 1.00 83.25 189 ILE A O 1
ATOM 1545 N N . THR A 1 190 ? 1.573 -7.805 -18.963 1.00 84.19 190 THR A N 1
ATOM 1546 C CA . THR A 1 190 ? 0.893 -7.037 -17.919 1.00 84.19 190 THR A CA 1
ATOM 1547 C C . THR A 1 190 ? 1.545 -7.266 -16.559 1.00 84.19 190 THR A C 1
ATOM 1549 O O . THR A 1 190 ? 2.312 -8.213 -16.376 1.00 84.19 190 THR A O 1
ATOM 1552 N N . TRP A 1 191 ? 1.230 -6.413 -15.583 1.00 80.62 191 TRP A N 1
ATOM 1553 C CA . TRP A 1 191 ? 1.716 -6.579 -14.208 1.00 80.62 191 TRP A CA 1
ATOM 1554 C C . TRP A 1 191 ? 1.206 -7.865 -13.538 1.00 80.62 191 TRP A C 1
ATOM 1556 O O . TRP A 1 191 ? 1.878 -8.385 -12.657 1.00 80.62 191 TRP A O 1
ATOM 1566 N N . ASP A 1 192 ? 0.053 -8.394 -13.961 1.00 75.81 192 ASP A N 1
ATOM 1567 C CA . ASP A 1 192 ? -0.511 -9.666 -13.470 1.00 75.81 192 ASP A CA 1
ATOM 1568 C C . ASP A 1 192 ? 0.264 -10.908 -13.946 1.00 75.81 192 ASP A C 1
ATOM 1570 O O . ASP A 1 192 ? 0.186 -11.971 -13.337 1.00 75.81 192 ASP A O 1
ATOM 1574 N N . ALA A 1 193 ? 1.020 -10.783 -15.041 1.00 67.00 193 ALA A N 1
ATOM 1575 C CA . ALA A 1 193 ? 1.842 -11.864 -15.583 1.00 67.00 193 ALA A CA 1
ATOM 1576 C C . ALA A 1 193 ? 3.245 -11.943 -14.948 1.00 67.00 193 ALA A C 1
ATOM 1578 O O . ALA A 1 193 ? 4.048 -12.778 -15.376 1.00 67.00 193 ALA A O 1
ATOM 1579 N N . TYR A 1 194 ? 3.542 -11.063 -13.984 1.00 56.88 194 TYR A N 1
ATOM 1580 C CA . TYR A 1 194 ? 4.814 -10.992 -13.264 1.00 56.88 194 TYR A CA 1
ATOM 1581 C C . TYR A 1 194 ? 4.805 -11.840 -11.987 1.00 56.88 194 TYR A C 1
ATOM 1583 O O . TYR A 1 194 ? 3.808 -11.778 -11.234 1.00 56.88 194 TYR A O 1
#